Protein AF-A0A6S7K1F0-F1 (afdb_monomer)

Mean predicted aligned error: 9.66 Å

Organism: Paramuricea clavata (NCBI:txid317549)

pLDDT: mean 83.92, std 12.16, range [40.28, 97.31]

Nearest PDB structures (foldseek):
  2qqi-assembly1_A  TM=5.841E-01  e=3.883E-10  Homo sapiens
  2qqo-assembly3_A  TM=5.881E-01  e=4.340E-10  Homo sapiens
  2qqo-assembly3_B  TM=5.905E-01  e=1.950E-09  Homo sapiens
  7kwo-assembly1_A  TM=6.058E-01  e=1.158E-08  Homo sapiens
  6mf0-assembly2_A  TM=5.647E-01  e=2.258E-08  Sus scrofa

Secondary structure (DSSP, 8-state):
----B-S-BTT-TTPPPGGGEEES-----TTS-GGG-BBT-TT--B--S-SSS--EEEEEEEEEEEEEEEEEEEEESSS-----EEEEEEEESSSSS-EES-TT--EEE-SS-EEEEEEEEEEEEEEEEE-----SS-EEEEEEEEEEE-TTTTTT-SS----S-BTT-TTPPPGGGEEES--SS-GGGGSBT-SS-----TT-SS--EEE----

InterPro domains:
  IPR000421 Coagulation factor 5/8, C-terminal domain [PF00754] (22-137)
  IPR000421 Coagulation factor 5/8, C-terminal domain [PS50022] (1-148)
  IPR000421 Coagulation factor 5/8, C-terminal domain [PS50022] (157-215)
  IPR008979 Galactose-binding-like domain superfamily [SSF49785] (15-147)
  IPR008979 Galactose-binding-like domain superfamily [SSF49785] (162-214)

Radius of gyration: 18.22 Å; Cα contacts (8 Å, |Δi|>4): 461; chains: 1; bounding box: 48×42×43 Å

Structure (mmCIF, N/CA/C/O backbone):
data_AF-A0A6S7K1F0-F1
#
_entry.id   AF-A0A6S7K1F0-F1
#
loop_
_atom_site.group_PDB
_atom_site.id
_atom_site.type_symbol
_atom_site.label_atom_id
_atom_site.label_alt_id
_atom_site.label_comp_id
_atom_site.label_asym_id
_atom_site.label_entity_id
_atom_site.label_seq_id
_atom_site.pdbx_PDB_ins_code
_atom_site.Cartn_x
_atom_site.Cartn_y
_atom_site.Cartn_z
_atom_site.occupancy
_atom_site.B_iso_or_equiv
_atom_site.auth_seq_id
_atom_site.auth_comp_id
_atom_site.auth_asym_id
_atom_site.auth_atom_id
_atom_site.pdbx_PDB_model_num
ATOM 1 N N . LEU A 1 1 ? 11.725 12.351 17.199 1.00 40.28 1 LEU A N 1
ATOM 2 C CA . LEU A 1 1 ? 10.566 11.732 16.518 1.00 40.28 1 LEU A CA 1
ATOM 3 C C . LEU A 1 1 ? 10.656 10.240 16.769 1.00 40.28 1 LEU A C 1
ATOM 5 O O . LEU A 1 1 ? 11.624 9.635 16.327 1.00 40.28 1 LEU A O 1
ATOM 9 N N . VAL A 1 2 ? 9.743 9.687 17.568 1.00 43.91 2 VAL A N 1
ATOM 10 C CA . VAL A 1 2 ? 9.667 8.238 17.793 1.00 43.91 2 VAL A CA 1
ATOM 11 C C . VAL A 1 2 ? 9.429 7.582 16.431 1.00 43.91 2 VAL A C 1
ATOM 13 O O . VAL A 1 2 ? 8.613 8.064 15.645 1.00 43.91 2 VAL A O 1
ATOM 16 N N . ASN A 1 3 ? 10.223 6.567 16.095 1.00 53.69 3 ASN A N 1
ATOM 17 C CA . ASN A 1 3 ? 10.074 5.831 14.845 1.00 53.69 3 ASN A CA 1
ATOM 18 C C . ASN A 1 3 ? 8.884 4.879 15.021 1.00 53.69 3 ASN A C 1
ATOM 20 O O . ASN A 1 3 ? 9.043 3.771 15.527 1.00 53.69 3 ASN A O 1
ATOM 24 N N . GLU A 1 4 ? 7.682 5.356 14.704 1.00 82.31 4 GLU A N 1
ATOM 25 C CA . GLU A 1 4 ? 6.451 4.567 14.813 1.00 82.31 4 GLU A CA 1
ATOM 26 C C . GLU A 1 4 ? 6.188 3.807 13.519 1.00 82.31 4 GLU A C 1
ATOM 28 O O . GLU A 1 4 ? 5.243 4.079 12.781 1.00 82.31 4 GLU A O 1
ATOM 33 N N . ASP A 1 5 ? 7.105 2.888 13.233 1.00 89.00 5 ASP A N 1
ATOM 34 C CA . ASP A 1 5 ? 6.972 1.910 12.161 1.00 89.00 5 ASP A CA 1
ATOM 35 C C . ASP A 1 5 ? 5.718 1.053 12.434 1.00 89.00 5 ASP A C 1
ATOM 37 O O . ASP A 1 5 ? 5.587 0.442 13.498 1.00 89.00 5 ASP A O 1
ATOM 41 N N . ILE A 1 6 ? 4.781 1.018 11.484 1.00 87.88 6 ILE A N 1
ATOM 42 C CA . ILE A 1 6 ? 3.499 0.307 11.602 1.00 87.88 6 ILE A CA 1
ATOM 43 C C . ILE A 1 6 ? 3.671 -1.212 11.425 1.00 87.88 6 ILE A C 1
ATOM 45 O O . ILE A 1 6 ? 2.837 -1.983 11.903 1.00 87.88 6 ILE A O 1
ATOM 49 N N . GLY A 1 7 ? 4.751 -1.661 10.773 1.00 85.88 7 GLY A N 1
ATOM 50 C CA . GLY A 1 7 ? 5.097 -3.087 10.698 1.00 85.88 7 GLY A CA 1
ATOM 51 C C . GLY A 1 7 ? 5.163 -3.676 9.289 1.00 85.88 7 GLY A C 1
ATOM 52 O O . GLY A 1 7 ? 4.980 -4.883 9.117 1.00 85.88 7 GLY A O 1
ATOM 53 N N . PHE A 1 8 ? 5.441 -2.861 8.272 1.00 86.88 8 PHE A N 1
ATOM 54 C CA . PHE A 1 8 ? 5.796 -3.334 6.928 1.00 86.88 8 PHE A CA 1
ATOM 55 C C . PHE A 1 8 ? 7.315 -3.486 6.734 1.00 86.88 8 PHE A C 1
ATOM 57 O O . PHE A 1 8 ? 7.767 -3.825 5.643 1.00 86.88 8 PHE A O 1
ATOM 64 N N . GLN A 1 9 ? 8.115 -3.328 7.790 1.00 87.75 9 GLN A N 1
ATOM 65 C CA . GLN A 1 9 ? 9.537 -3.647 7.786 1.00 87.75 9 GLN A CA 1
ATOM 66 C C . GLN A 1 9 ? 9.758 -5.153 7.915 1.00 87.75 9 GLN A C 1
ATOM 68 O O . GLN A 1 9 ? 9.065 -5.853 8.650 1.00 87.75 9 GLN A O 1
ATOM 73 N N . TYR A 1 10 ? 10.776 -5.656 7.228 1.00 83.81 10 TYR A N 1
ATOM 74 C CA . TYR A 1 10 ? 11.255 -7.019 7.391 1.00 83.81 10 TYR A CA 1
ATOM 75 C C . TYR A 1 10 ? 12.144 -7.154 8.638 1.00 83.81 10 TYR A C 1
ATOM 77 O O . TYR A 1 10 ? 12.972 -6.288 8.917 1.00 83.81 10 TYR A O 1
ATOM 85 N N . GLY A 1 11 ? 12.015 -8.270 9.361 1.00 75.50 11 GLY A N 1
ATOM 86 C CA . GLY A 1 11 ? 12.908 -8.621 10.475 1.00 75.50 11 GLY A CA 1
ATOM 87 C C . GLY A 1 11 ? 12.618 -7.911 11.804 1.00 75.50 11 GLY A C 1
ATOM 88 O O . GLY A 1 11 ? 13.443 -7.974 12.714 1.00 75.50 11 GLY A O 1
ATOM 89 N N . LYS A 1 12 ? 11.465 -7.244 11.949 1.00 76.56 12 LYS A N 1
ATOM 90 C CA . LYS A 1 12 ? 11.022 -6.631 13.214 1.00 76.56 12 LYS A CA 1
ATOM 91 C C . LYS A 1 12 ? 10.062 -7.550 13.978 1.00 76.56 12 LYS A C 1
ATOM 93 O O . LYS A 1 12 ? 9.285 -8.294 13.390 1.00 76.56 12 LYS A O 1
ATOM 98 N N . SER A 1 13 ? 10.073 -7.455 15.309 1.00 58.91 13 SER A N 1
ATOM 99 C CA . SER A 1 13 ? 9.214 -8.266 16.196 1.00 58.91 13 SER A CA 1
ATOM 100 C C . SER A 1 13 ? 7.707 -7.971 16.038 1.00 58.91 13 SER A C 1
ATOM 102 O O . SER A 1 13 ? 6.867 -8.839 16.270 1.00 58.91 13 SER A O 1
ATOM 104 N N . ALA A 1 14 ? 7.350 -6.762 15.592 1.00 67.31 14 ALA A N 1
ATOM 105 C CA . ALA A 1 14 ? 5.975 -6.337 15.318 1.00 67.31 14 ALA A CA 1
ATOM 106 C C . ALA A 1 14 ? 5.741 -6.170 13.805 1.00 67.31 14 ALA A C 1
ATOM 108 O O . ALA A 1 14 ? 5.504 -5.070 13.320 1.00 67.31 14 ALA A O 1
ATOM 109 N N . THR A 1 15 ? 5.869 -7.265 13.051 1.00 78.94 15 THR A N 1
ATOM 110 C CA . THR A 1 15 ? 5.618 -7.278 11.601 1.00 78.94 15 THR A CA 1
ATOM 111 C C . THR A 1 15 ? 4.157 -7.647 11.337 1.00 78.94 15 THR A C 1
ATOM 113 O O . THR A 1 15 ? 3.662 -8.635 11.881 1.00 78.94 15 THR A O 1
ATOM 116 N N . LEU A 1 16 ? 3.459 -6.867 10.510 1.00 82.50 16 LEU A N 1
ATOM 117 C CA . LEU A 1 16 ? 2.123 -7.222 10.023 1.00 82.50 16 LEU A CA 1
ATOM 118 C C . LEU A 1 16 ? 2.193 -8.481 9.143 1.00 82.50 16 LEU A C 1
ATOM 120 O O . LEU A 1 16 ? 3.199 -8.656 8.456 1.00 82.50 16 LEU A O 1
ATOM 124 N N . PRO A 1 17 ? 1.159 -9.340 9.119 1.00 82.75 17 PRO A N 1
ATOM 125 C CA . PRO A 1 17 ? 1.167 -10.586 8.343 1.00 82.75 17 PRO A CA 1
ATOM 126 C C . PRO A 1 17 ? 1.314 -10.328 6.835 1.00 82.75 17 PRO A C 1
ATOM 128 O O . PRO A 1 17 ? 1.062 -9.224 6.372 1.00 82.75 17 PRO A O 1
ATOM 131 N N . ASP A 1 18 ? 1.744 -11.307 6.039 1.00 82.75 18 ASP A N 1
ATOM 132 C CA . ASP A 1 18 ? 1.933 -11.116 4.585 1.00 82.75 18 ASP A CA 1
ATOM 133 C C . ASP A 1 18 ? 0.633 -10.783 3.849 1.00 82.75 18 ASP A C 1
ATOM 135 O O . ASP A 1 18 ? 0.649 -10.084 2.840 1.00 82.75 18 ASP A O 1
ATOM 139 N N . GLU A 1 19 ? -0.493 -11.209 4.412 1.00 80.12 19 GLU A N 1
ATOM 140 C CA . GLU A 1 19 ? -1.848 -10.894 3.974 1.00 80.12 19 GLU A CA 1
ATOM 141 C C . GLU A 1 19 ? -2.194 -9.402 4.116 1.00 80.12 19 GLU A C 1
ATOM 143 O O . GLU A 1 19 ? -3.184 -8.952 3.544 1.00 80.12 19 GLU A O 1
ATOM 148 N N . SER A 1 20 ? -1.387 -8.618 4.845 1.00 85.88 20 SER A N 1
ATOM 149 C CA . SER A 1 20 ? -1.536 -7.162 4.917 1.00 85.88 20 SER A CA 1
ATOM 150 C C . SER A 1 20 ? -1.014 -6.437 3.672 1.00 85.88 20 SER A C 1
ATOM 152 O O . SER A 1 20 ? -1.110 -5.214 3.604 1.00 85.88 20 SER A O 1
ATOM 154 N N . LEU A 1 21 ? -0.450 -7.158 2.698 1.00 85.94 21 LEU A N 1
ATOM 155 C CA . LEU A 1 21 ? 0.065 -6.609 1.448 1.00 85.94 21 LEU A CA 1
ATOM 156 C C . LEU A 1 21 ? -0.628 -7.277 0.257 1.00 85.94 21 LEU A C 1
ATOM 158 O O . LEU A 1 21 ? -0.525 -8.488 0.057 1.00 85.94 21 LEU A O 1
ATOM 162 N N . THR A 1 22 ? -1.295 -6.477 -0.571 1.00 85.00 22 THR A N 1
ATOM 163 C CA . THR A 1 22 ? -1.934 -6.910 -1.825 1.00 85.00 22 THR A CA 1
ATOM 164 C C . THR A 1 22 ? -1.531 -5.961 -2.957 1.00 85.00 22 THR A C 1
ATOM 166 O O . THR A 1 22 ? -0.787 -5.004 -2.747 1.00 85.00 22 THR A O 1
ATOM 169 N N . THR A 1 23 ? -1.951 -6.220 -4.191 1.00 84.69 23 THR A N 1
ATOM 170 C CA . THR A 1 23 ? -1.602 -5.362 -5.329 1.00 84.69 23 THR A CA 1
ATOM 171 C C . THR A 1 23 ? -2.697 -5.376 -6.386 1.00 84.69 23 THR A C 1
ATOM 173 O O . THR A 1 23 ? -3.557 -6.251 -6.389 1.00 84.69 23 THR A O 1
ATOM 176 N N . SER A 1 24 ? -2.646 -4.403 -7.292 1.00 77.31 24 SER A N 1
ATOM 177 C CA . SER A 1 24 ? -3.525 -4.288 -8.455 1.00 77.31 24 SER A CA 1
ATOM 178 C C . SER A 1 24 ? -3.281 -5.314 -9.559 1.00 77.31 24 SER A C 1
ATOM 180 O O . SER A 1 24 ? -4.082 -5.374 -10.483 1.00 77.31 24 SER A O 1
ATOM 182 N N . SER A 1 25 ? -2.165 -6.044 -9.511 1.00 67.25 25 SER A N 1
ATOM 183 C CA . SER A 1 25 ? -1.727 -6.949 -10.579 1.00 67.25 25 SER A CA 1
ATOM 184 C C . SER A 1 25 ? -1.891 -8.424 -10.196 1.00 67.25 25 SER A C 1
ATOM 186 O O . SER A 1 25 ? -1.800 -8.796 -9.027 1.00 67.25 25 SER A O 1
ATOM 188 N N . ASP A 1 26 ? -2.190 -9.253 -11.188 1.00 57.72 26 ASP A N 1
ATOM 189 C CA . ASP A 1 26 ? -2.740 -10.605 -11.058 1.00 57.72 26 ASP A CA 1
ATOM 190 C C . ASP A 1 26 ? -1.778 -11.722 -11.513 1.00 57.72 26 ASP A C 1
ATOM 192 O O . ASP A 1 26 ? -2.107 -12.903 -11.388 1.00 57.72 26 ASP A O 1
ATOM 196 N N . GLN A 1 27 ? -0.571 -11.382 -11.986 1.00 52.62 27 GLN A N 1
ATOM 197 C CA . GLN A 1 27 ? 0.403 -12.327 -12.555 1.00 52.62 27 GLN A CA 1
ATOM 198 C C . GLN A 1 27 ? 1.813 -12.099 -11.975 1.00 52.62 27 GLN A C 1
ATOM 200 O O . GLN A 1 27 ? 2.506 -11.161 -12.353 1.00 52.62 27 GLN A O 1
ATOM 205 N N . PHE A 1 28 ? 2.275 -12.942 -11.050 1.00 56.88 28 PHE A N 1
ATOM 206 C CA . PHE A 1 28 ? 3.601 -12.775 -10.436 1.00 56.88 28 PHE A CA 1
ATOM 207 C C . PHE A 1 28 ? 4.630 -13.747 -11.008 1.00 56.88 28 PHE A C 1
ATOM 209 O O . PHE A 1 28 ? 4.506 -14.961 -10.843 1.00 56.88 28 PHE A O 1
ATOM 216 N N . ASP A 1 29 ? 5.753 -13.230 -11.486 1.00 51.91 29 ASP A N 1
ATOM 217 C CA . ASP A 1 29 ? 7.048 -13.864 -11.279 1.00 51.91 29 ASP A CA 1
ATOM 218 C C . ASP A 1 29 ? 7.240 -13.980 -9.758 1.00 51.91 29 ASP A C 1
ATOM 220 O O . ASP A 1 29 ? 7.002 -13.011 -9.030 1.00 51.91 29 ASP A O 1
ATOM 224 N N . GLN A 1 30 ? 7.714 -15.114 -9.226 1.00 55.00 30 GLN A N 1
ATOM 225 C CA . GLN A 1 30 ? 7.860 -15.293 -7.766 1.00 55.00 30 GLN A CA 1
ATOM 226 C C . GLN A 1 30 ? 8.695 -14.192 -7.064 1.00 55.00 30 GLN A C 1
ATOM 228 O O . GLN A 1 30 ? 8.679 -14.060 -5.836 1.00 55.00 30 GLN A O 1
ATOM 233 N N . ALA A 1 31 ? 9.459 -13.406 -7.825 1.00 59.59 31 ALA A N 1
ATOM 234 C CA . ALA A 1 31 ? 10.221 -12.268 -7.338 1.00 59.59 31 ALA A CA 1
ATOM 235 C C . ALA A 1 31 ? 9.356 -11.055 -6.943 1.00 59.59 31 ALA A C 1
ATOM 237 O O . ALA A 1 31 ? 9.746 -10.365 -6.004 1.00 59.59 31 ALA A O 1
ATOM 238 N N . GLY A 1 32 ? 8.195 -10.834 -7.570 1.00 71.44 32 GLY A N 1
ATOM 239 C CA . GLY A 1 32 ? 7.412 -9.594 -7.467 1.00 71.44 32 GLY A CA 1
ATOM 240 C C . GLY A 1 32 ? 6.265 -9.589 -6.452 1.00 71.44 32 GLY A C 1
ATOM 241 O O . GLY A 1 32 ? 5.519 -8.621 -6.406 1.00 71.44 32 GLY A O 1
ATOM 242 N N . TYR A 1 33 ? 6.085 -10.633 -5.633 1.00 85.06 33 TYR A N 1
ATOM 243 C CA . TYR A 1 33 ? 4.936 -10.715 -4.716 1.00 85.06 33 TYR A CA 1
ATOM 244 C C . TYR A 1 33 ? 4.797 -9.505 -3.762 1.00 85.06 33 TYR A C 1
ATOM 246 O O . TYR A 1 33 ? 5.809 -8.987 -3.289 1.00 85.06 33 TYR A O 1
ATOM 254 N N . PRO A 1 34 ? 3.572 -9.112 -3.352 1.00 88.44 34 PRO A N 1
ATOM 255 C CA . PRO A 1 34 ? 3.339 -7.949 -2.480 1.00 88.44 34 PRO A CA 1
ATOM 256 C C . PRO A 1 34 ? 4.150 -7.955 -1.182 1.00 88.44 34 PRO A C 1
ATOM 258 O O . PRO A 1 34 ? 4.764 -6.956 -0.817 1.00 88.44 34 PRO A O 1
ATOM 261 N N . HIS A 1 35 ? 4.259 -9.111 -0.524 1.00 87.19 35 HIS A N 1
ATOM 262 C CA . HIS A 1 35 ? 5.039 -9.283 0.705 1.00 87.19 35 HIS A CA 1
ATOM 263 C C . HIS A 1 35 ? 6.566 -9.156 0.514 1.00 87.19 35 HIS A C 1
ATOM 265 O O . HIS A 1 35 ? 7.329 -9.147 1.488 1.00 87.19 35 HIS A O 1
ATOM 271 N N . ASN A 1 36 ? 7.053 -9.064 -0.728 1.00 90.69 36 ASN A N 1
ATOM 272 C CA . ASN A 1 36 ? 8.431 -8.682 -1.027 1.00 90.69 36 ASN A CA 1
ATOM 273 C C . ASN A 1 36 ? 8.651 -7.165 -0.974 1.00 90.69 36 ASN A C 1
ATOM 275 O O . ASN A 1 36 ? 9.795 -6.736 -0.847 1.00 90.69 36 ASN A O 1
ATOM 279 N N . GLY A 1 37 ? 7.580 -6.369 -0.976 1.00 92.31 37 GLY A N 1
ATOM 280 C CA . GLY A 1 37 ? 7.605 -4.913 -0.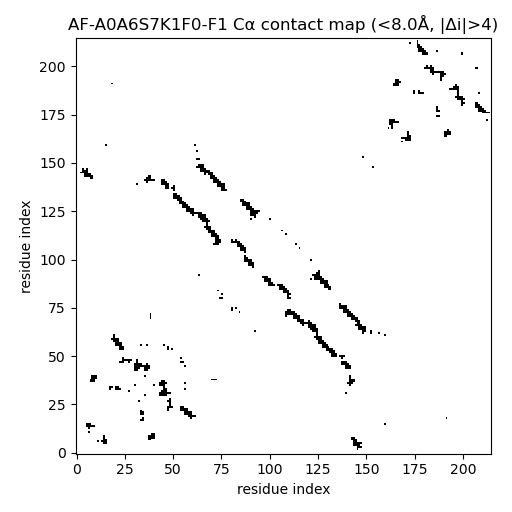845 1.00 92.31 37 GLY A CA 1
ATOM 281 C C . GLY A 1 37 ? 7.849 -4.398 0.573 1.00 92.31 37 GLY A C 1
ATOM 282 O O . GLY A 1 37 ? 7.667 -3.214 0.830 1.00 92.31 37 GLY A O 1
ATOM 283 N N . ARG A 1 38 ? 8.269 -5.253 1.507 1.00 93.88 38 ARG A N 1
ATOM 284 C CA . ARG A 1 38 ? 8.622 -4.848 2.872 1.00 93.88 38 ARG A CA 1
ATOM 285 C C . ARG A 1 38 ? 9.961 -4.117 2.905 1.00 93.88 38 ARG A C 1
ATOM 287 O O . ARG A 1 38 ? 10.953 -4.611 2.353 1.00 93.88 38 ARG A O 1
ATOM 294 N N . LEU A 1 39 ? 10.030 -2.973 3.586 1.00 92.94 39 LEU A N 1
ATOM 295 C CA . LEU A 1 39 ? 11.298 -2.260 3.767 1.00 92.94 39 LEU A CA 1
ATOM 296 C C . LEU A 1 39 ? 12.335 -3.157 4.461 1.00 92.94 39 LEU A C 1
ATOM 298 O O . LEU A 1 39 ? 11.996 -3.988 5.298 1.00 92.94 39 LEU A O 1
ATOM 302 N N . TYR A 1 40 ? 13.604 -3.024 4.071 1.00 91.56 40 TYR A N 1
ATOM 303 C CA . TYR A 1 40 ? 14.735 -3.849 4.529 1.00 91.56 40 TYR A CA 1
ATOM 304 C C . TYR A 1 40 ? 14.712 -5.339 4.158 1.00 91.56 40 TYR A C 1
ATOM 306 O O . TYR A 1 40 ? 15.658 -6.045 4.503 1.00 91.56 40 TYR A O 1
ATOM 314 N N . LYS A 1 41 ? 13.722 -5.840 3.403 1.00 89.88 41 LYS A N 1
ATOM 315 C CA . LYS A 1 41 ? 13.752 -7.238 2.948 1.00 89.88 41 LYS A CA 1
ATOM 316 C C . LYS A 1 41 ? 14.971 -7.487 2.039 1.00 89.88 41 LYS A C 1
ATOM 318 O O . LYS A 1 41 ? 15.097 -6.805 1.016 1.00 89.88 41 LYS A O 1
ATOM 323 N N . PRO A 1 42 ? 15.885 -8.419 2.359 1.00 87.75 42 PRO A N 1
ATOM 324 C CA . PRO A 1 42 ? 17.077 -8.640 1.543 1.00 87.75 42 PRO A CA 1
ATOM 325 C C . PRO A 1 42 ? 16.719 -9.175 0.155 1.00 87.75 42 PRO A C 1
ATOM 327 O O . PRO A 1 42 ? 15.913 -10.095 0.039 1.00 87.75 42 PRO A O 1
ATOM 330 N N . TRP A 1 43 ? 17.325 -8.609 -0.894 1.00 84.31 43 TRP A N 1
ATOM 331 C CA . TRP A 1 43 ? 17.305 -9.128 -2.278 1.00 84.31 43 TRP A CA 1
ATOM 332 C C . TRP A 1 43 ? 15.936 -9.274 -2.968 1.00 84.31 43 TRP A C 1
ATOM 334 O O . TRP A 1 43 ? 15.871 -9.701 -4.117 1.00 84.31 43 TRP A O 1
ATOM 344 N N . LYS A 1 44 ? 14.843 -8.913 -2.299 1.00 89.69 44 LYS A N 1
ATOM 345 C CA . LYS A 1 44 ? 13.463 -9.043 -2.780 1.00 89.69 44 LYS A CA 1
ATOM 346 C C . LYS A 1 44 ? 12.782 -7.686 -2.754 1.00 89.69 44 LYS A C 1
ATOM 348 O O . LYS A 1 44 ? 13.044 -6.925 -1.836 1.00 89.69 44 LYS A O 1
ATOM 353 N N . PHE A 1 45 ? 11.940 -7.401 -3.736 1.00 91.12 45 PHE A N 1
ATOM 354 C CA . PHE A 1 45 ? 11.126 -6.189 -3.845 1.00 91.12 45 PHE A CA 1
ATOM 355 C C . PHE A 1 45 ? 9.759 -6.598 -4.394 1.00 91.12 45 PHE A C 1
ATOM 357 O O . PHE A 1 45 ? 9.662 -7.636 -5.043 1.00 91.12 45 PHE A O 1
ATOM 364 N N . TRP A 1 46 ? 8.714 -5.815 -4.148 1.00 92.00 46 TRP A N 1
ATOM 365 C CA . TRP A 1 46 ? 7.491 -5.973 -4.934 1.00 92.00 46 TRP A CA 1
ATOM 366 C C . TRP A 1 46 ? 7.677 -5.280 -6.285 1.00 92.00 46 TRP A C 1
ATOM 368 O O . TRP A 1 46 ? 8.340 -4.245 -6.351 1.00 92.00 46 TRP A O 1
ATOM 378 N N . SER A 1 47 ? 7.085 -5.835 -7.334 1.00 89.12 47 SER A N 1
ATOM 379 C CA . SER A 1 47 ? 6.968 -5.211 -8.651 1.00 89.12 47 SER A CA 1
ATOM 380 C C . SER A 1 47 ? 5.592 -5.530 -9.227 1.00 89.12 47 SER A C 1
ATOM 382 O O . SER A 1 47 ? 5.043 -6.595 -8.923 1.00 89.12 47 SER A O 1
ATOM 384 N N . PRO A 1 48 ? 5.014 -4.639 -10.043 1.00 84.31 48 PRO A N 1
ATOM 385 C CA . PRO A 1 48 ? 3.814 -4.976 -10.789 1.00 84.31 48 PRO A CA 1
ATOM 386 C C . PRO A 1 48 ? 4.139 -5.993 -11.894 1.00 84.31 48 PRO A C 1
ATOM 388 O O . PRO A 1 48 ? 5.295 -6.166 -12.277 1.00 84.31 48 PRO A O 1
ATOM 391 N N . SER A 1 49 ? 3.110 -6.645 -12.428 1.00 77.38 49 SER A N 1
ATOM 392 C CA . SER A 1 49 ? 3.233 -7.513 -13.612 1.00 77.38 49 SER A CA 1
ATOM 393 C C . SER A 1 49 ? 3.488 -6.728 -14.902 1.00 77.38 49 SER A C 1
ATOM 395 O O . SER A 1 49 ? 4.160 -7.214 -15.807 1.00 77.38 49 SER A O 1
ATOM 397 N N . TYR A 1 50 ? 2.949 -5.510 -14.972 1.00 76.19 50 TYR A N 1
ATOM 398 C CA . TYR A 1 50 ? 3.022 -4.605 -16.116 1.00 76.19 50 TYR A CA 1
ATOM 399 C C . TYR A 1 50 ? 3.362 -3.199 -15.619 1.00 76.19 50 TYR A C 1
ATOM 401 O O . TYR A 1 50 ? 2.994 -2.830 -14.502 1.00 76.19 50 TYR A O 1
ATOM 409 N N . TYR A 1 51 ? 4.095 -2.427 -16.418 1.00 74.25 51 TYR A N 1
ATOM 410 C CA . TYR A 1 51 ? 4.635 -1.123 -16.014 1.00 74.25 51 TYR A CA 1
ATOM 411 C C . TYR A 1 51 ? 4.161 0.045 -16.890 1.00 74.25 51 TYR A C 1
ATOM 413 O O . TYR A 1 51 ? 4.563 1.184 -16.658 1.00 74.25 51 TYR A O 1
ATOM 421 N N . ASP A 1 52 ? 3.303 -0.232 -17.867 1.00 72.12 52 ASP A N 1
ATOM 422 C CA . ASP A 1 52 ? 2.661 0.694 -18.802 1.00 72.12 52 ASP A CA 1
ATOM 423 C C . ASP A 1 52 ? 1.391 1.343 -18.222 1.00 72.12 52 ASP A C 1
ATOM 425 O O . ASP A 1 52 ? 1.127 2.517 -18.475 1.00 72.12 52 ASP A O 1
ATOM 429 N N . GLU A 1 53 ? 0.652 0.642 -17.364 1.00 76.69 53 GLU A N 1
ATOM 430 C CA . GLU A 1 53 ? -0.533 1.183 -16.683 1.00 76.69 53 GLU A CA 1
ATOM 431 C C . GLU A 1 53 ? -0.266 1.622 -15.228 1.00 76.69 53 GLU A C 1
ATOM 433 O O . GLU A 1 53 ? 0.719 1.210 -14.614 1.00 76.69 53 GLU A O 1
ATOM 438 N N . PRO A 1 54 ? -1.135 2.449 -14.613 1.00 83.38 54 PRO A N 1
ATOM 439 C CA . PRO A 1 54 ? -1.036 2.762 -13.192 1.00 83.38 54 PRO A CA 1
ATOM 440 C C . PRO A 1 54 ? -1.260 1.528 -12.310 1.00 83.38 54 PRO A C 1
ATOM 442 O O . PRO A 1 54 ? -2.349 0.957 -12.268 1.00 83.38 54 PRO A O 1
ATOM 445 N N . PHE A 1 55 ? -0.260 1.173 -11.511 1.00 88.75 55 PHE A N 1
ATOM 446 C CA . PHE A 1 55 ? -0.316 0.046 -10.579 1.00 88.75 55 PHE A CA 1
ATOM 447 C C . PHE A 1 55 ? -0.164 0.507 -9.127 1.00 88.75 55 PHE A C 1
ATOM 449 O O . PHE A 1 55 ? 0.292 1.618 -8.835 1.00 88.75 55 PHE A O 1
ATOM 456 N N . TYR A 1 56 ? -0.565 -0.345 -8.182 1.00 92.25 56 TYR A N 1
ATOM 457 C CA . TYR A 1 56 ? -0.405 -0.056 -6.762 1.00 92.25 56 TYR A CA 1
ATOM 458 C C . TYR A 1 56 ? -0.001 -1.260 -5.923 1.00 92.25 56 TYR A C 1
ATOM 460 O O . TYR A 1 56 ? -0.423 -2.393 -6.166 1.00 92.25 56 TYR A O 1
ATOM 468 N N . LEU A 1 57 ? 0.768 -0.964 -4.877 1.00 93.25 57 LEU A N 1
ATOM 469 C CA . LEU A 1 57 ? 0.916 -1.820 -3.708 1.00 93.25 57 LEU A CA 1
ATOM 470 C C . LEU A 1 57 ? -0.080 -1.337 -2.654 1.00 93.25 57 LEU A C 1
ATOM 472 O O . LEU A 1 57 ? -0.081 -0.160 -2.280 1.00 93.25 57 LEU A O 1
ATOM 476 N N . GLU A 1 58 ? -0.954 -2.228 -2.213 1.00 93.88 58 GLU A N 1
ATOM 477 C CA . GLU A 1 58 ? -1.975 -1.958 -1.210 1.00 93.88 58 GLU A CA 1
ATOM 478 C C . GLU A 1 58 ? -1.542 -2.532 0.138 1.00 93.88 58 GLU A C 1
ATOM 480 O O . GLU A 1 58 ? -1.149 -3.690 0.256 1.00 93.88 58 GLU A O 1
ATOM 485 N N . LEU A 1 59 ? -1.601 -1.679 1.152 1.00 93.56 59 LEU A N 1
ATOM 486 C CA . LEU A 1 59 ? -1.233 -1.942 2.528 1.00 93.56 59 LEU A CA 1
ATOM 487 C C . LEU A 1 59 ? -2.509 -1.935 3.363 1.00 93.56 59 LEU A C 1
ATOM 489 O O . LEU A 1 59 ? -3.136 -0.889 3.557 1.00 93.56 59 LEU A O 1
ATOM 493 N N . ILE A 1 60 ? -2.897 -3.114 3.833 1.00 90.62 60 ILE A N 1
ATOM 494 C CA . ILE A 1 60 ? -4.089 -3.348 4.639 1.00 90.62 60 ILE A CA 1
ATOM 495 C C . ILE A 1 60 ? -3.688 -3.301 6.104 1.00 90.62 60 ILE A C 1
ATOM 497 O O . ILE A 1 60 ? -3.097 -4.229 6.652 1.00 90.62 60 ILE A O 1
ATOM 501 N N . LEU A 1 61 ? -4.026 -2.198 6.749 1.00 86.94 61 LEU A N 1
ATOM 502 C CA . LEU A 1 61 ? -3.889 -2.044 8.181 1.00 86.94 61 LEU A CA 1
ATOM 503 C C . LEU A 1 61 ? -5.045 -2.734 8.877 1.00 86.94 61 LEU A C 1
ATOM 505 O O . LEU A 1 61 ? -6.135 -2.983 8.351 1.00 86.94 61 LEU A O 1
ATOM 509 N N . VAL A 1 62 ? -4.788 -3.040 10.126 1.00 79.06 62 VAL A N 1
ATOM 510 C CA . VAL A 1 62 ? -5.670 -3.917 10.879 1.00 79.06 62 VAL A CA 1
ATOM 511 C C . VAL A 1 62 ? -6.707 -3.172 11.692 1.00 79.06 62 VAL A C 1
ATOM 513 O O . VAL A 1 62 ? -7.742 -3.718 12.056 1.00 79.06 62 VAL A O 1
ATOM 516 N N . GLN A 1 63 ? -6.444 -1.889 11.872 1.00 82.19 63 GLN A N 1
ATOM 517 C CA . GLN A 1 63 ? -7.308 -0.876 12.432 1.00 82.19 63 GLN A CA 1
ATOM 518 C C . GLN A 1 63 ? -6.967 0.452 11.757 1.00 82.19 63 GLN A C 1
ATOM 520 O O . GLN A 1 63 ? -6.085 0.507 10.895 1.00 82.19 63 GLN A O 1
ATOM 525 N N . A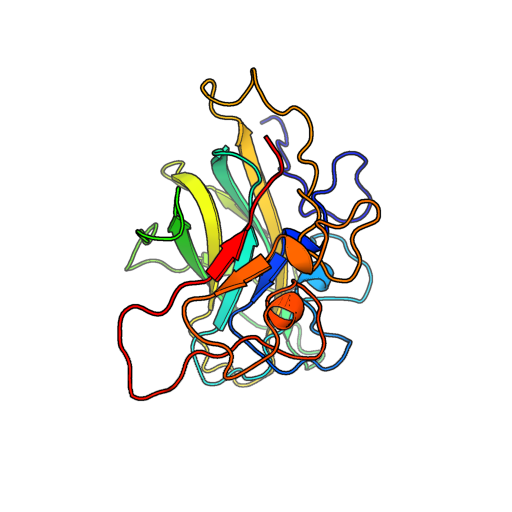SN A 1 64 ? -7.660 1.516 12.145 1.00 87.81 64 ASN A N 1
ATOM 526 C CA . ASN A 1 64 ? -7.316 2.849 11.677 1.00 87.81 64 ASN A CA 1
ATOM 527 C C . ASN A 1 64 ? -6.016 3.319 12.338 1.00 87.81 64 ASN A C 1
ATOM 529 O O . ASN A 1 64 ? -5.853 3.232 13.557 1.00 87.81 64 ASN A O 1
ATOM 533 N N . TYR A 1 65 ? -5.125 3.869 11.522 1.00 89.69 65 TYR A N 1
ATOM 534 C CA . TYR A 1 65 ? -3.932 4.581 11.963 1.00 89.69 65 TYR A CA 1
ATOM 535 C C . TYR A 1 65 ? -4.011 6.039 11.525 1.00 89.69 65 TYR A C 1
ATOM 537 O O . TYR A 1 65 ? -4.522 6.332 10.442 1.00 89.69 65 TYR A O 1
ATOM 545 N N . TYR A 1 66 ? -3.435 6.935 12.327 1.00 91.56 66 TYR A N 1
ATOM 546 C CA . TYR A 1 66 ? -2.967 8.223 11.829 1.00 91.56 66 TYR A CA 1
ATOM 547 C C . TYR A 1 66 ? -1.579 8.037 11.234 1.00 91.56 66 TYR A C 1
ATOM 549 O O . TYR A 1 66 ? -0.593 7.865 11.948 1.00 91.56 66 TYR A O 1
ATOM 557 N N . ILE A 1 67 ? -1.514 8.080 9.912 1.00 94.44 67 ILE A N 1
ATOM 558 C CA . ILE A 1 67 ? -0.289 7.890 9.143 1.00 94.44 67 ILE A CA 1
ATOM 559 C C . ILE A 1 67 ? 0.279 9.263 8.834 1.00 94.44 67 ILE A C 1
ATOM 561 O O . ILE A 1 67 ? -0.426 10.12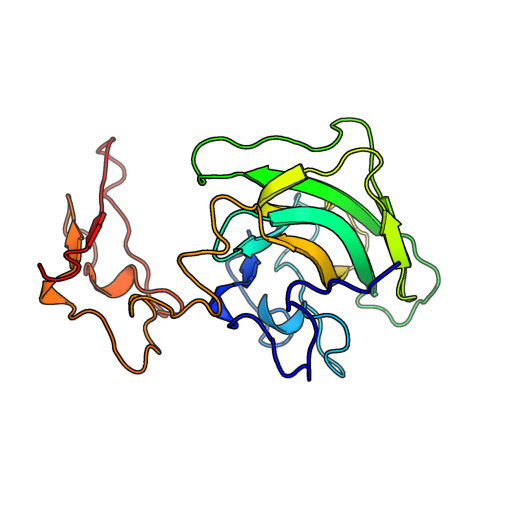6 8.309 1.00 94.44 67 ILE A O 1
ATOM 565 N N . PHE A 1 68 ? 1.550 9.471 9.158 1.00 94.88 68 PHE A N 1
ATOM 566 C CA . PHE A 1 68 ? 2.221 10.761 8.998 1.00 94.88 68 PHE A CA 1
ATOM 567 C C . PHE A 1 68 ? 3.473 10.689 8.125 1.00 94.88 68 PHE A C 1
ATOM 569 O O . PHE A 1 68 ? 4.001 11.735 7.756 1.00 94.88 68 PHE A O 1
ATOM 576 N N . ALA A 1 69 ? 3.964 9.500 7.767 1.00 94.94 69 ALA A N 1
ATOM 577 C CA . ALA A 1 69 ? 5.045 9.369 6.793 1.00 94.94 69 ALA A CA 1
ATOM 578 C C . ALA A 1 69 ? 5.045 8.006 6.089 1.00 94.94 69 ALA A C 1
ATOM 580 O O . ALA A 1 69 ? 4.465 7.034 6.571 1.00 94.94 69 ALA A O 1
ATOM 581 N N . ALA A 1 70 ? 5.755 7.940 4.966 1.00 96.19 70 ALA A N 1
ATOM 582 C CA . ALA A 1 70 ? 6.106 6.704 4.282 1.00 96.19 70 ALA A CA 1
ATOM 583 C C . ALA A 1 70 ? 7.611 6.699 3.991 1.00 96.19 70 ALA A C 1
ATOM 585 O O . ALA A 1 70 ? 8.142 7.672 3.456 1.00 96.19 70 ALA A O 1
ATOM 586 N N . SER A 1 71 ? 8.296 5.614 4.344 1.00 96.50 71 SER A N 1
ATOM 587 C CA . SER A 1 71 ? 9.651 5.341 3.874 1.00 96.50 71 SER A CA 1
ATOM 588 C C . SER A 1 71 ? 9.593 4.416 2.676 1.00 96.50 71 SER A C 1
ATOM 590 O O . SER A 1 71 ? 8.930 3.386 2.739 1.00 96.50 71 SER A O 1
ATOM 592 N N . VAL A 1 72 ? 10.289 4.762 1.603 1.00 95.94 72 VAL A N 1
ATOM 593 C CA . VAL A 1 72 ? 10.280 4.014 0.346 1.00 95.94 72 VAL A CA 1
ATOM 594 C C . VAL A 1 72 ? 11.697 3.737 -0.129 1.00 95.94 72 VAL A C 1
ATOM 596 O O . VAL A 1 72 ? 12.629 4.467 0.194 1.00 95.94 72 VAL A O 1
ATOM 599 N N . HIS A 1 73 ? 11.858 2.658 -0.884 1.00 94.56 73 HIS A N 1
ATOM 600 C CA . HIS A 1 73 ? 13.106 2.306 -1.549 1.00 94.56 73 HIS A CA 1
ATOM 601 C C . HIS A 1 73 ? 12.770 1.664 -2.888 1.00 94.56 73 HIS A C 1
ATOM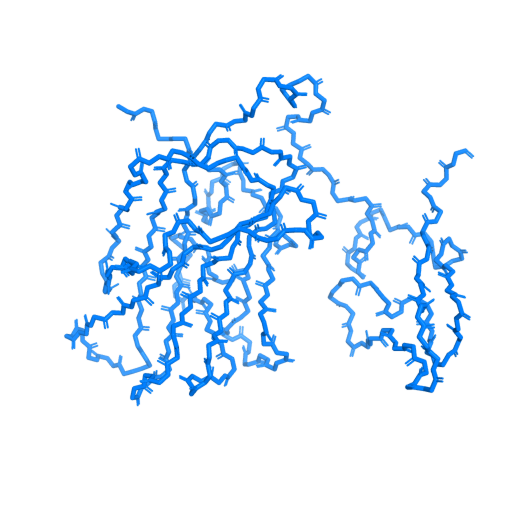 603 O O . HIS A 1 73 ? 12.060 0.656 -2.940 1.00 94.56 73 HIS A O 1
ATOM 609 N N . GLY A 1 74 ? 13.250 2.284 -3.959 1.00 92.38 74 GLY A N 1
ATOM 610 C CA . GLY A 1 74 ? 13.012 1.874 -5.331 1.00 92.38 74 GLY A CA 1
ATOM 611 C C . GLY A 1 74 ? 14.158 1.077 -5.927 1.00 92.38 74 GLY A C 1
ATOM 612 O O . GLY A 1 74 ? 15.274 1.046 -5.414 1.00 92.38 74 GLY A O 1
ATOM 613 N N . ARG A 1 75 ? 13.876 0.440 -7.052 1.00 90.44 75 ARG A N 1
ATOM 614 C CA . ARG A 1 75 ? 14.861 -0.155 -7.951 1.00 90.44 75 ARG A CA 1
ATOM 615 C C . ARG A 1 75 ? 14.225 -0.265 -9.337 1.00 90.44 75 ARG A C 1
ATOM 617 O O . ARG A 1 75 ? 13.028 -0.507 -9.428 1.00 90.44 75 ARG A O 1
ATOM 624 N N . LEU A 1 76 ? 15.014 -0.132 -10.396 1.00 87.88 76 LEU A N 1
ATOM 625 C CA . LEU A 1 76 ? 14.601 -0.536 -11.741 1.00 87.88 76 LEU A CA 1
ATOM 626 C C . LEU A 1 76 ? 15.192 -1.909 -12.091 1.00 87.88 76 LEU A C 1
ATOM 628 O O . LEU A 1 76 ? 16.110 -2.397 -11.420 1.00 87.88 76 LEU A O 1
ATOM 632 N N . SER A 1 77 ? 14.637 -2.578 -13.103 1.00 85.06 77 SER A N 1
ATOM 633 C CA . SER A 1 77 ? 15.147 -3.877 -13.558 1.00 85.06 77 SER A CA 1
ATOM 634 C C . SER A 1 77 ? 16.611 -3.823 -13.980 1.00 85.06 77 SER A C 1
ATOM 636 O O . SER A 1 77 ? 17.343 -4.781 -13.714 1.00 85.06 77 SER A O 1
ATOM 638 N N . THR A 1 78 ? 17.062 -2.730 -14.601 1.00 80.25 78 THR A N 1
ATOM 639 C CA . THR A 1 78 ? 18.480 -2.578 -14.925 1.00 80.25 78 THR A CA 1
ATOM 640 C C . THR A 1 78 ? 19.306 -2.253 -13.683 1.00 80.25 78 THR A C 1
ATOM 642 O O . THR A 1 78 ? 18.817 -1.820 -12.641 1.00 80.25 78 THR A O 1
ATOM 645 N N . SER A 1 79 ? 20.617 -2.462 -13.784 1.00 69.75 79 SER A N 1
ATOM 646 C CA . SER A 1 79 ? 21.575 -2.033 -12.764 1.00 69.75 79 SER A CA 1
ATOM 647 C C . SER A 1 79 ? 21.867 -0.527 -12.807 1.00 69.75 79 SER A C 1
ATOM 649 O O . SER A 1 79 ? 22.814 -0.082 -12.156 1.00 69.75 79 SER A O 1
ATOM 651 N N . ASN A 1 80 ? 21.116 0.262 -13.589 1.00 77.50 80 ASN A N 1
ATOM 652 C CA . ASN A 1 80 ? 21.285 1.705 -13.614 1.00 77.50 80 ASN A CA 1
ATOM 653 C C . ASN A 1 80 ? 20.742 2.305 -12.311 1.00 77.50 80 ASN A C 1
ATOM 655 O O . ASN A 1 80 ? 19.566 2.185 -11.983 1.00 77.50 80 ASN A O 1
ATOM 659 N N . ASN A 1 81 ? 21.622 2.964 -11.567 1.00 77.94 81 ASN A N 1
ATOM 660 C CA . ASN A 1 81 ? 21.283 3.613 -10.305 1.00 77.94 81 ASN A CA 1
ATOM 661 C C . ASN A 1 81 ? 20.857 5.078 -10.482 1.00 77.94 81 ASN A C 1
ATOM 663 O O . ASN A 1 81 ? 20.506 5.729 -9.502 1.00 77.94 81 ASN A O 1
ATOM 667 N N . ASN A 1 82 ? 20.892 5.605 -11.709 1.00 84.88 82 ASN A N 1
ATOM 668 C CA . ASN A 1 82 ? 20.471 6.964 -12.018 1.00 84.88 82 ASN A CA 1
ATOM 669 C C . ASN A 1 82 ? 19.031 6.967 -12.544 1.00 84.88 82 ASN A C 1
ATOM 671 O O . ASN A 1 82 ? 18.798 6.942 -13.751 1.00 84.88 82 ASN A O 1
ATOM 675 N N . PHE A 1 83 ? 18.071 6.972 -11.622 1.00 89.25 83 PHE A N 1
ATOM 676 C CA . PHE A 1 83 ? 16.650 7.063 -11.938 1.00 89.25 83 PHE A CA 1
ATOM 677 C C . PHE A 1 83 ? 15.897 7.868 -10.881 1.00 89.25 83 PHE A C 1
ATOM 679 O O . PHE A 1 83 ? 16.361 8.071 -9.759 1.00 89.25 83 PHE A O 1
ATOM 686 N N . THR A 1 84 ? 14.701 8.319 -11.240 1.00 90.38 84 THR A N 1
ATOM 687 C CA . THR A 1 84 ? 13.730 8.876 -10.300 1.00 90.38 84 THR A CA 1
ATOM 688 C C . THR A 1 84 ? 12.393 8.206 -10.553 1.00 90.38 84 THR A C 1
ATOM 690 O O . THR A 1 84 ? 11.890 8.212 -11.673 1.00 90.38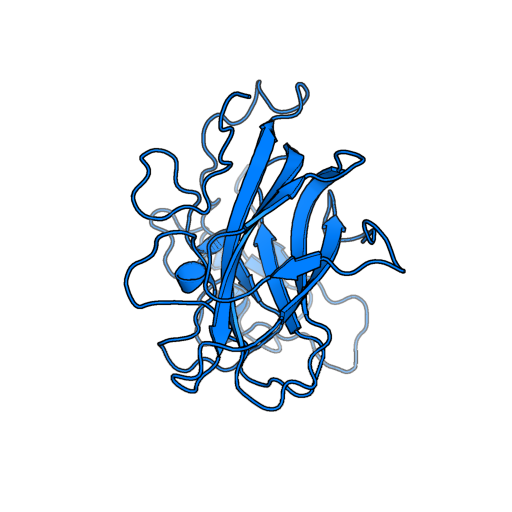 84 THR A O 1
ATOM 693 N N . MET A 1 85 ? 11.830 7.620 -9.506 1.00 91.56 85 MET A N 1
ATOM 694 C CA . MET A 1 85 ? 10.480 7.078 -9.498 1.00 91.56 85 MET A CA 1
ATOM 695 C C . MET A 1 85 ? 9.547 8.025 -8.761 1.00 91.56 85 MET A C 1
ATOM 697 O O . MET A 1 85 ? 9.974 8.851 -7.952 1.00 91.56 85 MET A O 1
ATOM 701 N N . GLU A 1 86 ? 8.255 7.881 -9.034 1.00 93.94 86 GLU A N 1
ATOM 702 C CA . GLU A 1 86 ? 7.226 8.744 -8.480 1.00 93.94 86 GLU A CA 1
ATOM 703 C C . GLU A 1 86 ? 6.062 7.922 -7.946 1.00 93.94 86 GLU A C 1
ATOM 705 O O . GLU A 1 86 ? 5.644 6.947 -8.566 1.00 93.94 86 GLU A O 1
ATOM 710 N N . PHE A 1 87 ? 5.497 8.335 -6.815 1.00 94.88 87 PHE A N 1
ATOM 711 C CA . PHE A 1 87 ? 4.278 7.724 -6.302 1.00 94.88 87 PHE A CA 1
ATOM 712 C C . PHE A 1 87 ? 3.282 8.750 -5.765 1.00 94.88 87 PHE A C 1
ATOM 714 O O . PHE A 1 87 ? 3.618 9.863 -5.363 1.00 94.88 87 PHE A O 1
ATOM 721 N N . SER A 1 88 ? 2.016 8.353 -5.743 1.00 96.19 88 SER A N 1
ATOM 722 C CA . SER A 1 88 ? 0.937 9.033 -5.031 1.00 96.19 88 SER A CA 1
ATOM 723 C C . SER A 1 88 ? 0.350 8.117 -3.967 1.00 96.19 88 SER A C 1
ATOM 725 O O . SER A 1 88 ? 0.525 6.900 -4.001 1.00 96.19 88 SER A O 1
ATOM 727 N N . ILE A 1 89 ? -0.370 8.715 -3.021 1.00 97.31 89 ILE A N 1
ATOM 728 C CA . ILE A 1 89 ? -1.058 7.989 -1.959 1.00 97.31 89 ILE A CA 1
ATOM 729 C C . ILE A 1 89 ? -2.562 8.151 -2.152 1.00 97.31 89 ILE A C 1
ATOM 731 O O . ILE A 1 89 ? -3.077 9.273 -2.208 1.00 97.31 89 ILE A O 1
ATOM 735 N N . SER A 1 90 ? -3.275 7.029 -2.207 1.00 97.12 90 SER A N 1
ATOM 736 C CA . SER A 1 90 ? -4.715 7.003 -1.941 1.00 97.12 90 SER A CA 1
ATOM 737 C C . SER A 1 90 ? -5.005 6.121 -0.744 1.00 97.12 90 SER A C 1
ATOM 739 O O . SER A 1 90 ? -4.283 5.160 -0.505 1.00 97.12 90 SER A O 1
ATOM 741 N N . TYR A 1 91 ? -6.061 6.424 -0.010 1.00 97.31 91 TYR A N 1
ATOM 742 C CA . TYR A 1 91 ? -6.355 5.759 1.246 1.00 97.31 91 TYR A CA 1
ATOM 743 C C . TYR A 1 91 ? -7.857 5.613 1.466 1.00 97.31 91 TYR A C 1
ATOM 745 O O . TYR A 1 91 ? -8.668 6.313 0.853 1.00 97.31 91 TYR A O 1
ATOM 753 N N . SER A 1 92 ? -8.210 4.675 2.334 1.00 95.69 92 SER A N 1
ATOM 754 C CA . SER A 1 92 ? -9.580 4.368 2.716 1.00 95.69 92 SER A CA 1
ATOM 755 C C . SER A 1 92 ? -9.635 3.932 4.177 1.00 95.69 92 SER A C 1
ATOM 757 O O . SER A 1 92 ? -8.692 3.347 4.707 1.00 95.69 92 SER A O 1
ATOM 759 N N . GLU A 1 93 ? -10.759 4.196 4.828 1.00 91.69 93 GLU A N 1
ATOM 760 C CA . GLU A 1 93 ? -11.065 3.702 6.176 1.00 91.69 93 GLU A CA 1
ATOM 761 C C . GLU A 1 93 ? -11.873 2.388 6.112 1.00 91.69 93 GLU A C 1
ATOM 763 O O . GLU A 1 93 ? -11.904 1.623 7.072 1.00 91.69 93 GLU A O 1
ATOM 768 N N . ASN A 1 94 ? -12.518 2.102 4.972 1.00 83.88 94 ASN A N 1
ATOM 769 C CA . ASN A 1 94 ? -13.580 1.094 4.869 1.00 83.88 94 ASN A CA 1
ATOM 770 C C . ASN A 1 94 ? -13.651 0.342 3.524 1.00 83.88 94 ASN A C 1
ATOM 772 O O . ASN A 1 94 ? -14.648 -0.329 3.276 1.00 83.88 94 ASN A O 1
ATOM 776 N N . TYR A 1 95 ? -12.655 0.474 2.643 1.00 85.25 95 TYR A N 1
ATOM 777 C CA . TYR A 1 95 ? -12.621 -0.045 1.260 1.00 85.25 95 TYR A CA 1
ATOM 778 C C . TYR A 1 95 ? -13.660 0.520 0.279 1.00 85.25 95 TYR A C 1
ATOM 780 O O . TYR A 1 95 ? -13.414 0.499 -0.927 1.00 85.25 95 TYR A O 1
ATOM 788 N N . ALA A 1 96 ? -14.786 1.046 0.762 1.00 83.62 96 ALA A N 1
ATOM 789 C CA . ALA A 1 96 ? -15.872 1.559 -0.068 1.00 83.62 96 ALA A CA 1
ATOM 790 C C . ALA A 1 96 ? -15.573 2.956 -0.626 1.00 83.62 96 ALA A C 1
ATOM 792 O O . ALA A 1 96 ? -15.823 3.236 -1.796 1.00 83.62 96 ALA A O 1
ATOM 793 N N . THR A 1 97 ? -15.014 3.837 0.204 1.00 91.75 97 THR A N 1
ATOM 794 C CA . THR A 1 97 ? -14.708 5.219 -0.184 1.00 91.75 97 THR A CA 1
ATOM 795 C C . THR A 1 97 ? -13.210 5.449 -0.208 1.00 91.75 97 THR A C 1
ATOM 797 O O . THR A 1 97 ? -12.525 5.169 0.777 1.00 91.75 97 THR A O 1
ATOM 800 N N . TRP A 1 98 ? -12.707 5.985 -1.318 1.00 95.25 98 TRP A N 1
ATOM 801 C CA . TRP A 1 98 ? -11.289 6.266 -1.515 1.00 95.25 98 TRP A CA 1
ATOM 802 C C . TRP A 1 98 ? -11.035 7.764 -1.587 1.00 95.25 98 TRP A C 1
ATOM 804 O O . TRP A 1 98 ? -11.715 8.493 -2.306 1.00 95.25 98 TRP A O 1
ATOM 814 N N . LYS A 1 99 ? -10.016 8.208 -0.856 1.00 97.00 99 LYS A N 1
ATOM 815 C CA . LYS A 1 99 ? -9.512 9.581 -0.865 1.00 97.00 99 LYS A CA 1
ATOM 816 C C . LYS A 1 99 ? -8.112 9.577 -1.471 1.00 97.00 99 LYS A C 1
ATOM 818 O O . LYS A 1 99 ? -7.340 8.639 -1.267 1.00 97.00 99 LYS A O 1
ATOM 823 N N . GLN A 1 100 ? -7.767 10.620 -2.213 1.00 96.50 100 GLN A N 1
ATOM 824 C CA . GLN A 1 100 ? -6.398 10.854 -2.669 1.00 96.50 100 GLN A CA 1
ATOM 825 C C . GLN A 1 100 ? -5.756 11.902 -1.763 1.00 96.50 100 GLN A C 1
ATOM 827 O O . GLN A 1 100 ? -6.357 12.946 -1.532 1.00 96.50 100 GLN A O 1
ATOM 832 N N . TYR A 1 101 ? -4.555 11.629 -1.244 1.00 95.88 101 TYR A N 1
ATOM 833 C CA . TYR A 1 101 ? -3.892 12.523 -0.287 1.00 95.88 101 TYR A CA 1
ATOM 834 C C . TYR A 1 101 ? -3.636 13.915 -0.878 1.00 95.88 101 TYR A C 1
ATOM 836 O O . TYR A 1 101 ? -3.959 14.930 -0.267 1.00 95.88 101 TYR A O 1
ATOM 844 N N . ASN A 1 102 ? -3.093 13.957 -2.095 1.00 93.19 102 ASN A N 1
ATOM 845 C CA . ASN A 1 102 ? -2.969 15.176 -2.879 1.00 93.19 102 ASN A CA 1
ATOM 846 C C . ASN A 1 102 ? -3.046 14.819 -4.376 1.00 93.19 102 ASN A C 1
ATOM 848 O O . ASN A 1 102 ? -2.131 14.165 -4.885 1.00 93.19 102 ASN A O 1
ATOM 852 N N . PRO A 1 103 ? -4.126 15.200 -5.087 1.00 89.00 103 PRO A N 1
ATOM 853 C CA . PRO A 1 103 ? -4.307 14.887 -6.506 1.00 89.00 103 PRO A CA 1
ATOM 854 C C . PRO A 1 103 ? -3.159 15.363 -7.401 1.00 89.00 103 PRO A C 1
ATOM 856 O O . PRO A 1 103 ? -2.741 14.647 -8.315 1.00 89.00 103 PRO A O 1
ATOM 859 N N . ASN A 1 104 ? -2.592 16.521 -7.060 1.00 89.50 104 ASN A N 1
ATOM 860 C CA . ASN A 1 104 ? -1.646 17.265 -7.887 1.00 89.50 104 ASN A CA 1
ATOM 861 C C . ASN A 1 104 ? -0.187 17.068 -7.462 1.00 89.50 104 ASN A C 1
ATOM 863 O O . ASN A 1 104 ? 0.695 17.752 -7.970 1.00 89.50 104 ASN A O 1
ATOM 867 N N . PHE A 1 105 ? 0.079 16.167 -6.513 1.00 90.06 105 PHE A N 1
ATOM 868 C CA . PHE A 1 105 ? 1.424 15.937 -6.002 1.00 90.06 105 PHE A CA 1
ATOM 869 C C . PHE A 1 105 ? 1.836 14.476 -6.147 1.00 90.06 105 PHE A C 1
ATOM 871 O O . PHE A 1 105 ? 1.023 13.552 -6.019 1.00 90.06 105 PHE A O 1
ATOM 878 N N . ARG A 1 106 ? 3.125 14.284 -6.415 1.00 94.00 106 ARG A N 1
ATOM 879 C CA . ARG A 1 106 ? 3.798 12.992 -6.449 1.00 94.00 106 ARG A CA 1
ATOM 880 C C . ARG A 1 106 ? 5.064 13.090 -5.608 1.00 94.00 106 ARG A C 1
ATOM 882 O O . ARG A 1 106 ? 5.801 14.068 -5.699 1.00 94.00 106 ARG A O 1
ATOM 889 N N . PHE A 1 107 ? 5.283 12.088 -4.774 1.00 95.69 107 PHE A N 1
ATOM 890 C CA . PHE A 1 107 ? 6.528 11.911 -4.041 1.00 95.69 107 PHE A CA 1
ATOM 891 C C . PHE A 1 107 ? 7.561 11.307 -4.983 1.00 95.69 107 PHE A C 1
ATOM 893 O O . PHE A 1 107 ? 7.216 10.416 -5.755 1.00 95.69 107 PHE A O 1
ATOM 900 N N . LYS A 1 108 ? 8.801 11.783 -4.911 1.00 95.19 108 LYS A N 1
ATOM 901 C CA . LYS A 1 108 ? 9.921 11.307 -5.729 1.00 95.19 108 LYS A CA 1
ATOM 902 C C . LYS A 1 108 ? 10.858 10.478 -4.873 1.00 95.19 108 LYS A C 1
ATOM 904 O O . LYS A 1 108 ? 11.040 10.841 -3.724 1.00 95.19 108 LYS A O 1
ATOM 909 N N . PHE A 1 109 ? 11.438 9.421 -5.424 1.00 94.31 109 PHE A N 1
ATOM 910 C CA . PHE A 1 109 ? 12.405 8.576 -4.721 1.00 94.31 109 PHE A CA 1
ATOM 911 C C . PHE A 1 109 ? 13.261 7.777 -5.711 1.00 94.31 109 PHE A C 1
ATOM 913 O O . PHE A 1 109 ? 12.967 7.737 -6.909 1.00 94.31 109 PHE A O 1
ATOM 920 N N . ASN A 1 110 ? 14.314 7.123 -5.220 1.00 92.75 110 ASN A N 1
ATOM 921 C CA . ASN A 1 110 ? 15.240 6.331 -6.034 1.00 92.75 110 ASN A CA 1
ATOM 922 C C . ASN A 1 110 ? 15.703 5.049 -5.304 1.00 92.75 110 ASN A C 1
ATOM 924 O O . ASN A 1 110 ? 14.938 4.445 -4.548 1.00 92.75 110 ASN A O 1
ATOM 928 N N . ASN A 1 111 ? 16.938 4.603 -5.553 1.00 91.69 111 ASN A N 1
ATOM 929 C CA . ASN A 1 111 ? 17.566 3.433 -4.929 1.00 91.69 111 ASN A CA 1
ATOM 930 C C . ASN A 1 111 ? 18.131 3.675 -3.514 1.00 91.69 111 ASN A C 1
ATOM 932 O O . ASN A 1 111 ? 18.814 2.810 -2.965 1.00 91.69 111 ASN A O 1
ATOM 936 N N . ILE A 1 112 ? 17.866 4.835 -2.920 1.00 93.19 112 ILE A N 1
ATOM 937 C CA . ILE A 1 112 ? 18.160 5.148 -1.524 1.00 93.19 112 ILE A CA 1
ATOM 938 C C . ILE A 1 112 ? 16.846 5.087 -0.741 1.00 93.19 112 ILE A C 1
ATOM 940 O O . ILE A 1 112 ? 15.765 5.348 -1.267 1.00 93.19 112 ILE A O 1
ATOM 944 N N . ILE A 1 113 ? 16.925 4.701 0.535 1.00 94.75 113 ILE A N 1
ATOM 945 C CA . ILE A 1 113 ? 15.760 4.744 1.420 1.00 94.75 113 ILE A CA 1
ATOM 946 C C . ILE A 1 113 ? 15.430 6.209 1.710 1.00 94.75 113 ILE A C 1
ATOM 948 O O . ILE A 1 113 ? 16.168 6.884 2.427 1.00 94.75 113 ILE A O 1
ATOM 952 N N . GLU A 1 114 ? 14.294 6.674 1.204 1.00 95.50 114 GLU A N 1
ATOM 953 C CA . GLU A 1 114 ? 13.795 8.028 1.425 1.00 95.50 114 GLU A CA 1
ATOM 954 C C . GLU A 1 114 ? 12.569 8.006 2.334 1.00 95.50 114 GLU A C 1
ATOM 956 O O . GLU A 1 114 ? 11.690 7.157 2.194 1.00 95.50 114 GLU A O 1
ATOM 961 N N . LYS A 1 115 ? 12.500 8.938 3.290 1.00 95.25 115 LYS A N 1
ATOM 962 C CA . LYS A 1 115 ? 11.338 9.121 4.170 1.00 95.25 115 LYS A CA 1
ATOM 963 C C . LYS A 1 115 ? 10.587 10.380 3.761 1.00 95.25 115 LYS A C 1
ATOM 965 O O . LYS A 1 115 ? 11.103 11.486 3.899 1.00 95.25 115 LYS A O 1
ATOM 970 N N . HIS A 1 116 ? 9.343 10.212 3.333 1.00 96.19 116 HIS A N 1
ATOM 971 C CA . HIS A 1 116 ? 8.448 11.309 2.994 1.00 96.19 116 HIS A CA 1
ATOM 972 C C . HIS A 1 116 ? 7.444 11.545 4.114 1.00 96.19 116 HIS A C 1
ATOM 974 O O . HIS A 1 116 ? 6.582 10.706 4.379 1.00 96.19 116 HIS A O 1
ATOM 980 N N . THR A 1 117 ? 7.540 12.707 4.754 1.00 94.56 117 THR A N 1
ATOM 981 C CA . THR A 1 117 ? 6.558 13.162 5.741 1.00 94.56 117 THR A CA 1
ATOM 982 C C . THR A 1 117 ? 5.341 13.751 5.038 1.00 94.56 117 THR A C 1
ATOM 984 O O . THR A 1 117 ? 5.461 14.553 4.111 1.00 94.56 117 THR A O 1
ATOM 987 N N . LEU A 1 118 ? 4.155 13.370 5.497 1.00 94.25 118 LEU A N 1
ATOM 988 C CA . LEU A 1 118 ? 2.899 13.953 5.061 1.00 94.25 118 LEU A CA 1
ATOM 989 C C . LEU A 1 118 ? 2.680 15.269 5.812 1.00 94.25 118 LEU A C 1
ATOM 991 O O . LEU A 1 118 ? 2.662 15.298 7.038 1.00 94.25 118 LEU A O 1
ATOM 995 N N . VAL A 1 119 ? 2.490 16.360 5.068 1.00 92.50 119 VAL A N 1
ATOM 996 C CA . VAL A 1 119 ? 2.107 17.678 5.611 1.00 92.50 119 VAL A CA 1
ATOM 997 C C . VAL A 1 119 ? 0.869 17.584 6.510 1.00 92.50 119 VAL A C 1
ATOM 999 O O . VAL A 1 119 ? 0.810 18.236 7.548 1.00 92.50 119 VAL A O 1
ATOM 1002 N N . LYS A 1 120 ? -0.120 16.775 6.117 1.00 91.69 120 LYS A N 1
ATOM 1003 C CA . LYS A 1 120 ? -1.271 16.424 6.951 1.00 91.69 120 LYS A CA 1
ATOM 1004 C C . LYS A 1 120 ? -1.275 14.918 7.151 1.00 91.69 120 LYS A C 1
ATOM 1006 O O . LYS A 1 120 ? -1.151 14.179 6.177 1.00 91.69 120 LYS A O 1
ATOM 1011 N N . SER A 1 121 ? -1.436 14.461 8.387 1.00 93.00 121 SER A N 1
ATOM 1012 C CA . SER A 1 121 ? -1.658 13.039 8.624 1.00 93.00 121 SER A CA 1
ATOM 1013 C C . SER A 1 121 ? -2.967 12.590 7.972 1.00 93.00 121 SER A C 1
ATOM 1015 O O . SER A 1 121 ? -3.907 13.372 7.802 1.00 93.00 121 SER A O 1
ATOM 1017 N N . ILE A 1 122 ? -3.019 11.319 7.591 1.00 94.75 122 ILE A N 1
ATOM 1018 C CA . ILE A 1 122 ? -4.228 10.678 7.074 1.00 94.75 122 ILE A CA 1
ATOM 1019 C C . ILE A 1 122 ? -4.717 9.645 8.081 1.00 94.75 122 ILE A C 1
ATOM 1021 O O . ILE A 1 122 ? -3.916 8.890 8.626 1.00 94.75 122 ILE A O 1
ATOM 1025 N N . GLU A 1 123 ? -6.026 9.608 8.319 1.00 93.69 123 GLU A N 1
ATOM 1026 C CA . GLU A 1 123 ? -6.666 8.479 8.993 1.00 93.69 123 GLU A CA 1
ATOM 1027 C C . GLU A 1 123 ? -7.011 7.427 7.943 1.00 93.69 123 GLU A C 1
ATOM 1029 O O . GLU A 1 123 ? -7.730 7.715 6.981 1.00 93.69 123 GLU A O 1
ATOM 1034 N N . ALA A 1 124 ? -6.453 6.228 8.083 1.00 93.88 124 ALA A N 1
ATOM 1035 C CA . ALA A 1 124 ? -6.665 5.162 7.119 1.00 93.88 124 ALA A CA 1
ATOM 1036 C C . ALA A 1 124 ? -6.584 3.784 7.769 1.00 93.88 124 ALA A C 1
ATOM 1038 O O . ALA A 1 124 ? -5.793 3.557 8.684 1.00 93.88 124 ALA A O 1
ATOM 1039 N N . ARG A 1 125 ? -7.362 2.852 7.218 1.00 91.56 125 ARG A N 1
ATOM 1040 C CA . ARG A 1 125 ? -7.179 1.408 7.392 1.00 91.56 125 ARG A CA 1
ATOM 1041 C C . ARG A 1 125 ? -6.497 0.789 6.182 1.00 91.56 125 ARG A C 1
ATOM 1043 O O . ARG A 1 125 ? -5.857 -0.241 6.299 1.00 91.56 125 ARG A O 1
ATOM 1050 N N . ILE A 1 126 ? -6.644 1.388 5.008 1.00 94.38 126 ILE A N 1
ATOM 1051 C CA . ILE A 1 126 ? -6.060 0.890 3.768 1.00 94.38 126 ILE A CA 1
ATOM 1052 C C . ILE A 1 126 ? -5.325 2.024 3.090 1.00 94.38 126 ILE A C 1
ATOM 1054 O O . ILE A 1 126 ? -5.861 3.125 2.952 1.00 94.38 126 ILE A O 1
ATOM 1058 N N . VAL A 1 127 ? -4.110 1.746 2.638 1.00 97.06 127 VAL A N 1
ATOM 1059 C CA . VAL A 1 127 ? -3.281 2.690 1.895 1.00 97.06 127 VAL A CA 1
ATOM 1060 C C . VAL A 1 127 ? -2.826 2.042 0.603 1.00 97.06 127 VAL A C 1
ATOM 1062 O O . VAL A 1 127 ? -2.399 0.899 0.597 1.00 97.06 127 VAL A O 1
ATOM 1065 N N . ARG A 1 128 ? -2.878 2.781 -0.499 1.00 96.62 128 ARG A N 1
ATOM 1066 C CA . ARG A 1 128 ? -2.275 2.393 -1.773 1.00 96.62 128 ARG A CA 1
ATOM 1067 C C . ARG A 1 128 ? -1.120 3.324 -2.083 1.00 96.62 128 ARG A C 1
ATOM 1069 O O . ARG A 1 128 ? -1.327 4.536 -2.191 1.00 96.62 128 ARG A O 1
ATOM 1076 N N . ILE A 1 129 ? 0.055 2.739 -2.282 1.00 96.12 129 ILE A N 1
ATOM 1077 C CA . ILE A 1 129 ? 1.195 3.393 -2.919 1.00 96.12 129 ILE A CA 1
ATOM 1078 C C . ILE A 1 129 ? 1.024 3.196 -4.421 1.00 96.12 129 ILE A C 1
ATOM 1080 O O . ILE A 1 129 ? 1.188 2.089 -4.931 1.00 96.12 129 ILE A O 1
ATOM 1084 N N . LYS A 1 130 ? 0.597 4.261 -5.098 1.00 93.44 130 LYS A N 1
ATOM 1085 C CA . LYS A 1 130 ? 0.214 4.264 -6.510 1.00 93.44 130 LYS A CA 1
ATOM 1086 C C . LYS A 1 130 ? 1.323 4.826 -7.374 1.00 93.44 130 LYS A C 1
ATOM 1088 O O . LYS A 1 130 ? 1.768 5.947 -7.135 1.00 93.44 130 LYS A O 1
ATOM 1093 N N . PHE A 1 131 ? 1.645 4.116 -8.435 1.00 89.44 131 PHE A N 1
ATOM 1094 C CA . PHE A 1 131 ? 2.572 4.557 -9.459 1.00 89.44 131 PHE A CA 1
ATOM 1095 C C . PHE A 1 131 ? 1.810 5.018 -10.696 1.00 89.44 131 PHE A C 1
ATOM 1097 O O . PHE A 1 131 ? 0.764 4.448 -11.008 1.00 89.44 131 PHE A O 1
ATOM 1104 N N . PRO A 1 132 ? 2.307 6.043 -11.402 1.00 85.75 132 PRO A N 1
ATOM 1105 C CA . PRO A 1 132 ? 1.691 6.506 -12.640 1.00 85.75 132 PRO A CA 1
ATOM 1106 C C . PRO A 1 132 ? 1.844 5.516 -13.809 1.00 85.75 132 PRO A C 1
ATOM 1108 O O . PRO A 1 132 ? 1.147 5.679 -14.806 1.00 85.75 132 PRO A O 1
ATOM 1111 N N . GLY A 1 133 ? 2.720 4.512 -13.691 1.00 81.12 133 GLY A N 1
ATOM 1112 C CA . GLY A 1 133 ? 3.112 3.658 -14.813 1.00 81.12 133 GLY A CA 1
ATOM 1113 C C . GLY A 1 133 ? 4.026 4.390 -15.794 1.00 81.12 133 GLY A C 1
ATOM 1114 O O . GLY A 1 133 ? 4.647 5.390 -15.429 1.00 81.12 133 GLY A O 1
ATOM 1115 N N . ASN A 1 134 ? 4.078 3.896 -17.031 1.00 79.19 134 ASN A N 1
ATOM 1116 C CA . ASN A 1 134 ? 4.881 4.417 -18.142 1.00 79.19 134 ASN A CA 1
ATOM 1117 C C . ASN A 1 134 ? 6.374 4.567 -17.820 1.00 79.19 134 ASN A C 1
ATOM 1119 O O . ASN A 1 134 ? 7.009 5.545 -18.211 1.00 79.19 134 ASN A O 1
ATOM 1123 N N . TYR A 1 135 ? 6.931 3.612 -17.081 1.00 78.69 135 TYR A N 1
ATOM 1124 C CA . TYR A 1 135 ? 8.377 3.543 -16.900 1.00 78.69 135 TYR A CA 1
ATOM 1125 C C . TYR A 1 135 ? 9.021 2.877 -18.118 1.00 78.69 135 TYR A C 1
ATOM 1127 O O . TYR A 1 135 ? 8.459 1.942 -18.679 1.00 78.69 135 TYR A O 1
ATOM 1135 N N . ASP A 1 136 ? 10.226 3.302 -18.496 1.00 80.75 136 ASP A N 1
ATOM 1136 C CA . ASP A 1 136 ? 11.002 2.622 -19.549 1.00 80.75 136 ASP A CA 1
ATOM 1137 C C . ASP A 1 136 ? 11.470 1.216 -19.114 1.00 80.75 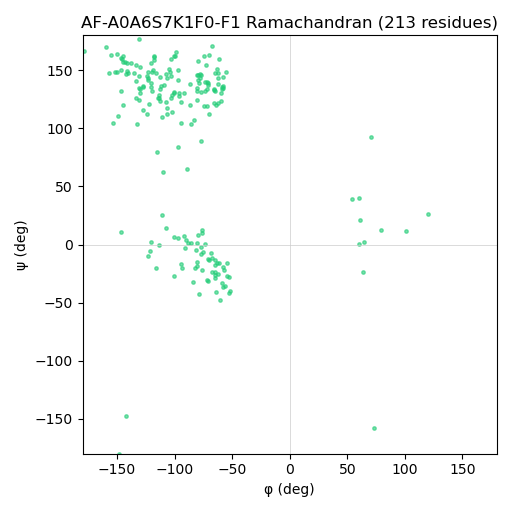136 ASP A C 1
ATOM 1139 O O . ASP A 1 136 ? 11.951 0.421 -19.921 1.00 80.75 136 ASP A O 1
ATOM 1143 N N . GLU A 1 137 ? 11.332 0.902 -17.823 1.00 84.62 137 GLU A N 1
ATOM 1144 C CA . GLU A 1 137 ? 11.815 -0.314 -17.181 1.00 84.62 137 GLU A CA 1
ATOM 1145 C C . GLU A 1 137 ? 10.887 -0.780 -16.054 1.00 84.62 137 GLU A C 1
ATOM 1147 O O . GLU A 1 137 ? 10.145 0.015 -15.475 1.00 84.62 137 GLU A O 1
ATOM 1152 N N . MET A 1 138 ? 10.992 -2.059 -15.670 1.00 86.69 138 MET A N 1
ATOM 1153 C CA . MET A 1 138 ? 10.181 -2.623 -14.590 1.00 86.69 138 MET A CA 1
ATOM 1154 C C . MET A 1 138 ? 10.535 -1.974 -13.237 1.00 86.69 138 MET A C 1
ATOM 1156 O O . MET A 1 138 ? 11.685 -2.080 -12.790 1.00 86.69 138 MET A O 1
ATOM 1160 N N . PRO A 1 139 ? 9.563 -1.353 -12.548 1.00 88.75 139 PRO A N 1
ATOM 1161 C CA . PRO A 1 139 ? 9.771 -0.722 -11.259 1.00 88.75 139 PRO A CA 1
ATOM 1162 C C . PRO A 1 139 ? 9.620 -1.718 -10.109 1.00 88.75 139 PRO A C 1
ATOM 1164 O O . PRO A 1 139 ? 8.684 -2.512 -10.048 1.00 88.75 139 PRO A O 1
ATOM 1167 N N . TYR A 1 140 ? 10.516 -1.613 -9.139 1.00 90.50 140 TYR A N 1
ATOM 1168 C CA . TYR A 1 140 ? 10.534 -2.403 -7.918 1.00 90.50 140 TYR A CA 1
ATOM 1169 C C . TYR A 1 140 ? 10.439 -1.472 -6.711 1.00 90.50 140 TYR A C 1
ATOM 1171 O O . TYR A 1 140 ? 11.137 -0.461 -6.647 1.00 90.50 140 TYR A O 1
ATOM 1179 N N . LEU A 1 141 ? 9.608 -1.811 -5.728 1.00 92.56 141 LEU A N 1
ATOM 1180 C CA . LEU A 1 141 ? 9.373 -0.993 -4.539 1.00 92.56 141 LEU A CA 1
ATOM 1181 C C . LEU A 1 141 ? 9.487 -1.820 -3.257 1.00 92.56 141 LEU A C 1
ATOM 1183 O O . LEU A 1 141 ? 9.063 -2.976 -3.171 1.00 92.56 141 LEU A O 1
ATOM 1187 N N . LYS A 1 142 ? 10.005 -1.151 -2.227 1.00 94.88 142 LYS A N 1
ATOM 1188 C CA . LYS A 1 142 ? 9.770 -1.452 -0.819 1.00 94.88 142 LYS A CA 1
ATOM 1189 C C . LYS A 1 142 ? 9.203 -0.248 -0.091 1.00 94.88 142 LYS A C 1
ATOM 1191 O O . LYS A 1 142 ? 9.582 0.880 -0.393 1.00 94.88 142 LYS A O 1
ATOM 1196 N N . VAL A 1 143 ? 8.381 -0.496 0.917 1.00 95.69 143 VAL A N 1
ATOM 1197 C CA . VAL A 1 143 ? 7.730 0.546 1.702 1.00 95.69 143 VAL A CA 1
ATOM 1198 C C . VAL A 1 143 ? 7.643 0.180 3.185 1.00 95.69 143 VAL A C 1
ATOM 1200 O O . VAL A 1 143 ? 7.505 -0.987 3.547 1.00 95.69 143 VAL A O 1
ATOM 1203 N N . GLU A 1 144 ? 7.726 1.204 4.032 1.00 95.25 144 GLU A N 1
ATOM 1204 C CA . GLU A 1 144 ? 7.277 1.217 5.423 1.00 95.25 144 GLU A CA 1
ATOM 1205 C C . GLU A 1 144 ? 6.357 2.419 5.644 1.00 95.25 144 GLU A C 1
ATOM 1207 O O . GLU A 1 144 ? 6.681 3.530 5.225 1.00 95.25 144 GLU A O 1
ATOM 1212 N N . LEU A 1 145 ? 5.231 2.221 6.329 1.00 95.19 145 LEU A N 1
ATOM 1213 C CA . LEU A 1 145 ? 4.372 3.320 6.770 1.00 95.19 145 LEU A CA 1
ATOM 1214 C C . LEU A 1 145 ? 4.683 3.681 8.220 1.00 95.19 145 LEU A C 1
ATOM 1216 O O . LEU A 1 145 ? 4.899 2.803 9.045 1.00 95.19 145 LEU A O 1
ATOM 1220 N N . HIS A 1 146 ? 4.649 4.974 8.526 1.00 93.06 146 HIS A N 1
ATOM 1221 C CA . HIS A 1 146 ? 4.889 5.498 9.868 1.00 93.06 146 HIS A CA 1
ATOM 1222 C C . HIS A 1 146 ? 3.613 6.139 10.397 1.00 93.06 146 HIS A C 1
ATOM 1224 O O . HIS A 1 146 ? 3.043 7.022 9.740 1.00 93.06 146 HIS A O 1
ATOM 1230 N N . GLY A 1 147 ? 3.172 5.721 11.577 1.00 90.38 147 GLY A N 1
ATOM 1231 C CA . GLY A 1 147 ? 1.921 6.194 12.146 1.00 90.38 147 GLY A CA 1
ATOM 1232 C C . GLY A 1 147 ? 1.602 5.620 13.515 1.00 90.38 147 GLY A C 1
ATOM 1233 O O . GLY A 1 147 ? 2.170 4.620 13.940 1.00 90.38 147 GLY A O 1
ATOM 1234 N N . VAL A 1 148 ? 0.628 6.251 14.161 1.00 86.69 148 VAL A N 1
ATOM 1235 C CA . VAL A 1 148 ? 0.086 5.851 15.464 1.00 86.69 148 VAL A CA 1
ATOM 1236 C C . VAL A 1 148 ? -1.277 5.193 15.276 1.00 86.69 148 VAL A C 1
ATOM 1238 O O . VAL A 1 148 ? -2.037 5.544 14.370 1.00 86.69 148 VAL A O 1
ATOM 1241 N N . ILE A 1 149 ? -1.625 4.280 16.173 1.00 82.56 149 ILE A N 1
ATOM 1242 C CA . ILE A 1 149 ? -2.994 3.777 16.317 1.00 82.56 149 ILE A CA 1
ATOM 1243 C C . ILE A 1 149 ? -3.929 4.936 16.713 1.00 82.56 149 ILE A C 1
ATOM 1245 O O . ILE A 1 149 ? -3.576 5.742 17.573 1.00 82.56 149 ILE A O 1
ATOM 1249 N N . THR A 1 150 ? -5.137 5.020 16.140 1.00 73.94 150 THR A N 1
ATOM 1250 C CA . THR A 1 150 ? -6.137 5.994 16.619 1.00 73.94 150 THR A CA 1
ATOM 1251 C C . THR A 1 150 ? -6.697 5.564 17.981 1.00 73.94 150 THR A C 1
ATOM 1253 O O . THR A 1 150 ? -6.969 4.381 18.195 1.00 73.94 150 THR A O 1
ATOM 1256 N N . GLU A 1 151 ? -6.918 6.497 18.916 1.00 64.44 151 GLU A N 1
ATOM 1257 C CA . GLU A 1 151 ? -7.381 6.182 20.286 1.00 64.44 151 GLU A CA 1
ATOM 1258 C C . GLU A 1 151 ? -8.670 5.343 20.334 1.00 64.44 151 GLU A C 1
ATOM 1260 O O . GLU A 1 151 ? -8.849 4.530 21.236 1.00 64.44 151 GLU A O 1
ATOM 1265 N N . LYS A 1 152 ? -9.527 5.446 19.309 1.00 56.31 152 LYS A N 1
ATOM 1266 C CA . LYS A 1 152 ? -10.740 4.623 19.156 1.00 56.31 152 LYS A CA 1
ATOM 1267 C C . LYS A 1 152 ? -10.462 3.120 18.994 1.00 56.31 152 LYS A C 1
ATOM 1269 O O . LYS A 1 152 ? -11.379 2.319 19.131 1.00 56.31 152 LYS A O 1
ATOM 1274 N N . SER A 1 153 ? -9.226 2.726 18.685 1.00 51.38 153 SER A N 1
ATOM 1275 C CA . SER A 1 153 ? -8.846 1.347 18.354 1.00 51.38 153 SER A CA 1
ATOM 1276 C C . SER A 1 153 ? -7.773 0.741 19.274 1.00 51.38 153 SER A C 1
ATOM 1278 O O . SER A 1 153 ? -7.509 -0.461 19.202 1.00 51.38 153 SER A O 1
ATOM 1280 N N . SER A 1 154 ? -7.206 1.521 20.202 1.00 53.69 154 SER A N 1
ATOM 1281 C CA . SER A 1 154 ? -6.179 1.055 21.154 1.00 53.69 154 SER A CA 1
ATOM 1282 C C . SER A 1 154 ? -6.704 0.042 22.185 1.00 53.69 154 SER A C 1
ATOM 1284 O O . SER A 1 154 ? -5.930 -0.764 22.706 1.00 53.69 154 SER A O 1
ATOM 1286 N N . ALA A 1 155 ? -8.017 0.045 22.448 1.00 54.47 155 ALA A N 1
ATOM 1287 C CA . ALA A 1 155 ? -8.666 -0.845 23.410 1.00 54.47 155 ALA A CA 1
ATOM 1288 C C . ALA A 1 155 ? -8.952 -2.263 22.875 1.00 54.47 155 ALA A C 1
ATOM 1290 O O . ALA A 1 155 ? -9.143 -3.170 23.681 1.00 54.47 155 ALA A O 1
ATOM 1291 N N . TYR A 1 156 ? -8.966 -2.481 21.551 1.00 53.59 156 TYR A N 1
ATOM 1292 C CA . TYR A 1 156 ? -9.564 -3.697 20.975 1.00 53.59 156 TYR A CA 1
ATOM 1293 C C . TYR A 1 156 ? -8.604 -4.632 20.229 1.00 53.59 156 TYR A C 1
ATOM 1295 O O . TYR A 1 156 ? -8.920 -5.811 20.106 1.00 53.59 156 TYR A O 1
ATOM 1303 N N . CYS A 1 157 ? -7.426 -4.187 19.776 1.00 51.12 157 CYS A N 1
ATOM 1304 C CA . CYS A 1 157 ? -6.461 -5.059 19.088 1.00 51.12 157 CYS A CA 1
ATOM 1305 C C . CYS A 1 157 ? -5.026 -4.542 19.265 1.00 51.12 157 CYS A C 1
ATOM 1307 O O . CYS A 1 157 ? -4.621 -3.588 18.616 1.00 51.12 157 CYS A O 1
ATOM 1309 N N . ARG A 1 158 ? -4.213 -5.174 20.124 1.00 54.22 158 ARG A N 1
ATOM 1310 C CA . ARG A 1 158 ? -2.761 -4.883 20.172 1.00 54.22 158 ARG A CA 1
ATOM 1311 C C . ARG A 1 158 ? -1.974 -5.627 19.097 1.00 54.22 158 ARG A C 1
ATOM 1313 O O . ARG A 1 158 ? -0.860 -5.229 18.772 1.00 54.22 158 ARG A O 1
ATOM 1320 N N . LYS A 1 159 ? -2.546 -6.704 18.556 1.00 53.81 159 LYS A N 1
ATOM 1321 C CA . LYS A 1 159 ? -2.040 -7.422 17.391 1.00 53.81 159 LYS A CA 1
ATOM 1322 C C . LYS A 1 159 ? -3.221 -7.967 16.600 1.00 53.81 159 LYS A C 1
ATOM 1324 O O . LYS A 1 159 ? -4.113 -8.570 17.192 1.00 53.81 159 LYS A O 1
ATOM 1329 N N . PRO A 1 160 ? -3.236 -7.767 15.289 1.00 55.88 160 PRO A N 1
ATOM 1330 C CA . PRO A 1 160 ? -4.286 -8.301 14.457 1.00 55.88 160 PRO A CA 1
ATOM 1331 C C . PRO A 1 160 ? -4.096 -9.781 14.210 1.00 55.88 160 PRO A C 1
ATOM 1333 O O . PRO A 1 160 ? -3.014 -10.222 13.825 1.00 55.88 160 PRO A O 1
ATOM 1336 N N . HIS A 1 161 ? -5.164 -10.534 14.412 1.00 62.34 161 HIS A N 1
ATOM 1337 C CA . HIS A 1 161 ? -5.196 -11.940 14.067 1.00 62.34 161 HIS A CA 1
ATOM 1338 C C . HIS A 1 161 ? -6.083 -12.107 12.827 1.00 62.34 161 HIS A C 1
ATOM 1340 O O . HIS A 1 161 ? -7.229 -11.647 12.850 1.00 62.34 161 HIS A O 1
ATOM 1346 N N . PRO A 1 162 ? -5.578 -12.684 11.720 1.00 70.62 162 PRO A N 1
ATOM 1347 C CA . PRO A 1 162 ? -6.420 -12.978 10.569 1.00 70.62 162 PRO A CA 1
ATOM 1348 C C . PRO A 1 162 ? -7.570 -13.891 11.006 1.00 70.62 162 PRO A C 1
ATOM 1350 O O . PRO A 1 162 ? -7.349 -14.874 11.703 1.00 70.62 162 PRO A O 1
ATOM 1353 N N . LEU A 1 163 ? -8.794 -13.590 10.570 1.00 78.88 163 LEU A N 1
ATOM 1354 C CA . LEU A 1 163 ? -9.987 -14.341 10.987 1.00 78.88 163 LEU A CA 1
ATOM 1355 C C . LEU A 1 163 ? -10.098 -15.738 10.356 1.00 78.88 163 LEU A C 1
ATOM 1357 O O . LEU A 1 163 ? -11.069 -16.428 10.615 1.00 78.88 163 LEU A O 1
ATOM 1361 N N . GLY A 1 164 ? -9.142 -16.150 9.515 1.00 85.38 164 GLY A N 1
ATOM 1362 C CA . GLY A 1 164 ? -9.113 -17.502 8.947 1.00 85.38 164 GLY A CA 1
ATOM 1363 C C . GLY A 1 164 ? -9.610 -17.643 7.503 1.00 85.38 164 GLY A C 1
ATOM 1364 O O . GLY A 1 164 ? -9.801 -18.760 7.029 1.00 85.38 164 GLY A O 1
ATOM 1365 N N . LEU A 1 165 ? -9.814 -16.542 6.770 1.00 87.06 165 LEU A N 1
ATOM 1366 C CA . LEU A 1 165 ? -10.288 -16.588 5.374 1.00 87.06 165 LEU A CA 1
ATOM 1367 C C . LEU A 1 165 ? -9.164 -16.773 4.329 1.00 87.06 165 LEU A C 1
ATOM 1369 O O . LEU A 1 165 ? -9.425 -16.799 3.130 1.00 87.06 165 LEU A O 1
ATOM 1373 N N . SER A 1 166 ? -7.906 -16.898 4.755 1.00 85.56 166 SER A N 1
ATOM 1374 C CA . SER A 1 166 ? -6.795 -17.284 3.872 1.00 85.56 166 SER A CA 1
ATOM 1375 C C . SER A 1 166 ? -6.825 -18.794 3.618 1.00 85.56 166 SER A C 1
ATOM 1377 O O . SER A 1 166 ? -7.185 -19.562 4.509 1.00 85.56 166 SER A O 1
ATOM 1379 N N . SER A 1 167 ? -6.421 -19.241 2.426 1.00 80.00 167 SER A N 1
ATOM 1380 C CA . SER A 1 167 ? -6.243 -20.668 2.112 1.00 80.00 167 SER A CA 1
ATOM 1381 C C . SER A 1 167 ? -5.126 -21.317 2.940 1.00 80.00 167 SER A C 1
ATOM 1383 O O . SER A 1 167 ? -5.077 -22.537 3.049 1.00 80.00 167 SER A O 1
ATOM 1385 N N . GLN A 1 168 ? -4.247 -20.504 3.533 1.00 78.94 168 GLN A N 1
ATOM 1386 C CA . GLN A 1 168 ? -3.127 -20.928 4.377 1.00 78.94 168 GLN A CA 1
ATOM 1387 C C . GLN A 1 168 ? -3.348 -20.624 5.867 1.00 78.94 168 GLN A C 1
ATOM 1389 O O . GLN A 1 168 ? -2.394 -20.622 6.640 1.00 78.94 168 GLN A O 1
ATOM 1394 N N . ALA A 1 169 ? -4.577 -20.304 6.281 1.00 77.69 169 ALA A N 1
ATOM 1395 C CA . ALA A 1 169 ? -4.862 -19.999 7.678 1.00 77.69 169 ALA A CA 1
ATOM 1396 C C . ALA A 1 169 ? -4.673 -21.228 8.584 1.00 77.69 169 ALA A C 1
ATOM 1398 O O . ALA A 1 169 ? -5.211 -22.295 8.301 1.00 77.69 169 ALA A O 1
ATOM 1399 N N . GLU A 1 170 ? -3.967 -21.047 9.704 1.00 69.31 170 GLU A N 1
ATOM 1400 C CA . GLU A 1 170 ? -3.788 -22.073 10.746 1.00 69.31 170 GLU A CA 1
ATOM 1401 C C . GLU A 1 170 ? -5.126 -22.452 11.407 1.00 69.31 170 GLU A C 1
ATOM 1403 O O . GLU A 1 170 ? -5.427 -23.629 11.599 1.00 69.31 170 GLU A O 1
ATOM 1408 N N . HIS A 1 171 ? -5.972 -21.451 11.667 1.00 76.06 171 HIS A N 1
ATOM 1409 C CA . HIS A 1 171 ? -7.356 -21.615 12.112 1.00 76.06 171 HIS A CA 1
ATOM 1410 C C . HIS A 1 171 ? -8.303 -21.080 11.037 1.00 76.06 171 HIS A C 1
ATOM 1412 O O . HIS A 1 171 ? -8.761 -19.940 11.086 1.00 76.06 171 HIS A O 1
ATOM 1418 N N . GLY A 1 172 ? -8.524 -21.890 10.002 1.00 82.06 172 GLY A N 1
ATOM 1419 C CA . GLY A 1 172 ? -9.368 -21.520 8.872 1.00 82.06 172 GLY A CA 1
ATOM 1420 C C . GLY A 1 172 ? -10.853 -21.468 9.231 1.00 82.06 172 GLY A C 1
ATOM 1421 O O . GLY A 1 172 ? -11.375 -22.368 9.885 1.00 82.06 172 GLY A O 1
ATOM 1422 N N . ILE A 1 173 ? -11.555 -20.455 8.722 1.00 89.12 173 ILE A N 1
ATOM 1423 C CA . ILE A 1 173 ? -13.025 -20.471 8.654 1.00 89.12 173 ILE A CA 1
ATOM 1424 C C . ILE A 1 173 ? -13.419 -21.692 7.816 1.00 89.12 173 ILE A C 1
ATOM 1426 O O . ILE A 1 173 ? -12.798 -21.868 6.771 1.00 89.12 173 ILE A O 1
ATOM 1430 N N . PRO A 1 174 ? -14.389 -22.537 8.199 1.00 90.38 174 PRO A N 1
ATOM 1431 C CA . PRO A 1 174 ? -14.812 -23.679 7.385 1.00 90.38 174 PRO A CA 1
ATOM 1432 C C . PRO A 1 174 ? -15.402 -23.256 6.031 1.00 90.38 174 PRO A C 1
ATOM 1434 O O . PRO A 1 174 ? -16.058 -22.225 5.930 1.00 90.38 174 PRO A O 1
ATOM 1437 N N . ASP A 1 175 ? -15.228 -24.062 4.977 1.00 90.19 175 ASP A N 1
ATOM 1438 C CA . ASP A 1 175 ? -15.814 -23.766 3.652 1.00 90.19 175 ASP A CA 1
ATOM 1439 C C . ASP A 1 175 ? -17.346 -23.648 3.697 1.00 90.19 175 ASP A C 1
ATOM 1441 O O . ASP A 1 175 ? -17.929 -22.843 2.977 1.00 90.19 175 ASP A O 1
ATOM 1445 N N . GLN A 1 176 ? -17.990 -24.416 4.579 1.00 90.38 176 GLN A N 1
ATOM 1446 C CA . GLN A 1 176 ? -19.443 -24.403 4.788 1.00 90.38 176 GLN A CA 1
ATOM 1447 C C . GLN A 1 176 ? -19.951 -23.062 5.338 1.00 90.38 176 GLN A C 1
ATOM 1449 O O . GLN A 1 176 ? -21.110 -22.717 5.131 1.00 90.38 176 GLN A O 1
ATOM 1454 N N . SER A 1 177 ? -19.079 -22.294 5.992 1.00 93.12 177 SER A N 1
ATOM 1455 C CA . SER A 1 177 ? -19.380 -20.957 6.501 1.00 93.12 177 SER A CA 1
ATOM 1456 C C . SER A 1 177 ? -19.286 -19.879 5.416 1.00 93.12 177 SER A C 1
ATOM 1458 O O . SER A 1 177 ? -19.592 -18.719 5.678 1.00 93.12 177 SER A O 1
ATOM 1460 N N . ILE A 1 178 ? -18.866 -20.225 4.192 1.00 92.62 178 ILE A N 1
ATOM 1461 C CA . ILE A 1 178 ? -18.748 -19.289 3.073 1.00 92.62 178 ILE A CA 1
ATOM 1462 C C . ILE A 1 178 ? -19.878 -19.548 2.076 1.00 92.62 178 ILE A C 1
ATOM 1464 O O . ILE A 1 178 ? -19.902 -20.557 1.366 1.00 92.62 178 ILE A O 1
ATOM 1468 N N . THR A 1 179 ? -20.796 -18.592 1.974 1.00 91.81 179 THR A N 1
ATOM 1469 C CA . THR A 1 179 ? -21.950 -18.645 1.068 1.00 91.81 179 THR A CA 1
ATOM 1470 C C . THR A 1 179 ? -21.897 -17.510 0.055 1.00 91.81 179 THR A C 1
ATOM 1472 O O . THR A 1 179 ? -21.218 -16.509 0.259 1.00 91.81 179 THR A O 1
ATOM 1475 N N . ALA A 1 180 ? -22.593 -17.648 -1.069 1.00 92.31 180 ALA A N 1
ATOM 1476 C CA . ALA A 1 180 ? -22.631 -16.610 -2.090 1.00 92.31 180 ALA A CA 1
ATOM 1477 C C . ALA A 1 180 ? -23.998 -16.538 -2.766 1.00 92.31 180 ALA A C 1
ATOM 1479 O O . ALA A 1 180 ? -24.735 -17.519 -2.840 1.00 92.31 180 ALA A O 1
ATOM 1480 N N . SER A 1 181 ? -24.280 -15.374 -3.343 1.00 88.88 181 SER A N 1
ATOM 1481 C CA . SER A 1 181 ? -25.427 -15.131 -4.230 1.00 88.88 181 SER A CA 1
ATOM 1482 C C . SER A 1 181 ? -25.489 -16.052 -5.454 1.00 88.88 181 SER A C 1
ATOM 1484 O O . SER A 1 181 ? -26.545 -16.200 -6.073 1.00 88.88 181 SER A O 1
ATOM 1486 N N . SER A 1 182 ? -24.353 -16.636 -5.841 1.00 84.00 182 SER A N 1
ATOM 1487 C CA . SER A 1 182 ? -24.213 -17.492 -7.011 1.00 84.00 182 SER A CA 1
ATOM 1488 C C . SER A 1 182 ? -23.096 -18.521 -6.834 1.00 84.00 182 SER A C 1
ATOM 1490 O O . SER A 1 182 ? -22.087 -18.284 -6.168 1.00 84.00 182 SER A O 1
ATOM 1492 N N . ILE A 1 183 ? -23.296 -19.677 -7.469 1.00 76.25 183 ILE A N 1
ATOM 1493 C CA . ILE A 1 183 ? -22.403 -20.845 -7.424 1.00 76.25 183 ILE A CA 1
ATOM 1494 C C . ILE A 1 183 ? -21.695 -21.092 -8.764 1.00 76.25 183 ILE A C 1
ATOM 1496 O O . ILE A 1 183 ? -21.307 -22.216 -9.068 1.00 76.25 183 ILE A O 1
ATOM 1500 N N . SER A 1 184 ? -21.517 -20.050 -9.586 1.00 72.75 184 SER A N 1
ATOM 1501 C CA . SER A 1 184 ? -20.735 -20.130 -10.835 1.00 72.75 184 SER A CA 1
ATOM 1502 C C . SER A 1 184 ? -19.289 -20.589 -10.607 1.00 72.75 184 SER A C 1
ATOM 1504 O O . SER A 1 184 ? -18.645 -21.086 -11.526 1.00 72.75 184 SER A O 1
ATOM 1506 N N . SER A 1 185 ? -18.803 -20.465 -9.374 1.00 78.44 185 SER A N 1
ATOM 1507 C CA . SER A 1 185 ? -17.540 -20.996 -8.864 1.00 78.44 185 SER A CA 1
ATOM 1508 C C . SER A 1 185 ? -17.732 -21.454 -7.416 1.00 78.44 185 SER A C 1
ATOM 1510 O O . SER A 1 185 ? -18.619 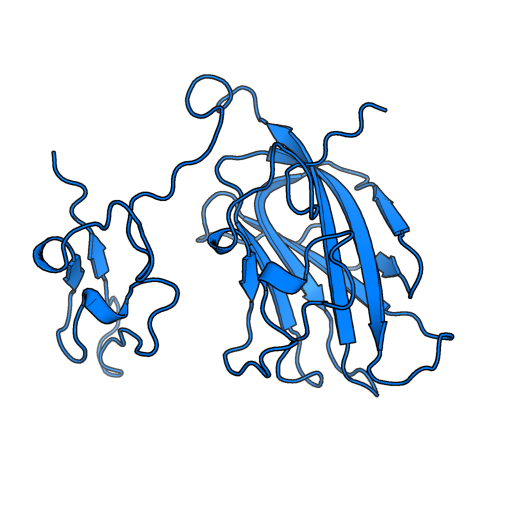-20.943 -6.728 1.00 78.44 185 SER A O 1
ATOM 1512 N N . GLN A 1 186 ? -16.887 -22.369 -6.927 1.00 86.25 186 GLN A N 1
ATOM 1513 C CA . GLN A 1 186 ? -16.904 -22.765 -5.514 1.00 86.25 186 GLN A CA 1
ATOM 1514 C C . GLN A 1 186 ? -16.653 -21.547 -4.615 1.00 86.25 186 GLN A 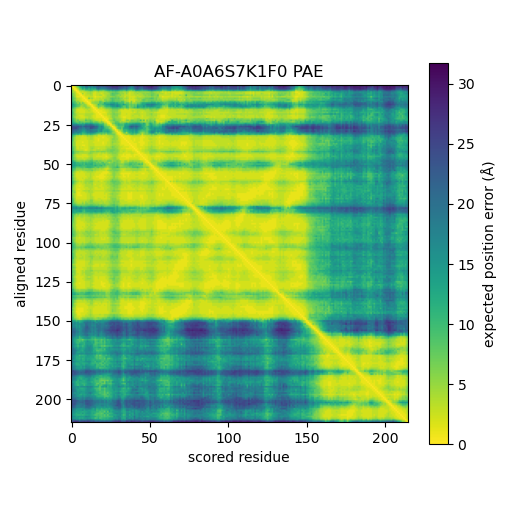C 1
ATOM 1516 O O . GLN A 1 186 ? -15.768 -20.736 -4.886 1.00 86.25 186 GLN A O 1
ATOM 1521 N N . THR A 1 187 ? -17.425 -21.412 -3.537 1.00 89.56 187 THR A N 1
ATOM 1522 C CA . THR A 1 187 ? -17.323 -20.279 -2.602 1.00 89.56 187 THR A CA 1
ATOM 1523 C C . THR A 1 187 ? -15.986 -20.255 -1.861 1.00 89.56 187 THR A C 1
ATOM 1525 O O . THR A 1 187 ? -15.449 -19.182 -1.594 1.00 89.56 187 THR A O 1
ATOM 1528 N N . SER A 1 188 ? -15.374 -21.421 -1.643 1.00 87.31 188 SER A N 1
ATOM 1529 C CA . SER A 1 188 ? -14.023 -21.565 -1.084 1.00 87.31 188 SER A CA 1
ATOM 1530 C C . SER A 1 188 ? -12.917 -20.929 -1.940 1.00 87.31 188 SER A C 1
ATOM 1532 O O . SER A 1 188 ? -11.816 -20.670 -1.448 1.00 87.31 188 SER A O 1
ATOM 1534 N N . TYR A 1 189 ? -13.192 -20.607 -3.210 1.00 90.88 189 TYR A N 1
ATOM 1535 C CA . TYR A 1 189 ? -12.256 -19.879 -4.075 1.00 90.88 189 TYR A CA 1
ATOM 1536 C C . TYR A 1 189 ? -12.174 -18.386 -3.753 1.00 90.88 189 TYR A C 1
ATOM 1538 O O . TYR A 1 189 ? -11.329 -17.684 -4.292 1.00 90.88 189 TYR A O 1
ATOM 1546 N N . ALA A 1 190 ? -13.012 -17.880 -2.851 1.00 88.50 190 ALA A N 1
ATOM 1547 C CA . ALA A 1 190 ? -12.881 -16.520 -2.344 1.00 88.50 190 ALA A CA 1
ATOM 1548 C C . ALA A 1 190 ? -11.823 -16.369 -1.241 1.00 88.50 190 ALA A C 1
ATOM 1550 O O . ALA A 1 190 ? -11.648 -15.279 -0.696 1.00 88.50 190 ALA A O 1
ATOM 1551 N N . ARG A 1 191 ? -11.124 -17.453 -0.888 1.00 89.62 191 ARG A N 1
ATOM 1552 C CA . ARG A 1 191 ? -10.035 -17.411 0.087 1.00 89.62 191 ARG A CA 1
ATOM 1553 C C . ARG A 1 191 ? -8.816 -16.689 -0.475 1.00 89.62 191 ARG A C 1
ATOM 1555 O O . ARG A 1 191 ? -8.387 -16.948 -1.599 1.00 89.62 191 ARG A O 1
ATOM 1562 N N . LEU A 1 192 ? -8.204 -15.839 0.345 1.00 82.38 192 LEU A N 1
ATOM 1563 C CA . LEU A 1 192 ? -6.948 -15.179 -0.012 1.00 82.38 192 LEU A CA 1
ATOM 1564 C C . LEU A 1 192 ? -5.839 -16.230 -0.222 1.00 82.38 192 LEU A C 1
ATOM 1566 O O . LEU A 1 192 ? -5.806 -17.230 0.492 1.00 82.38 192 LEU A O 1
ATOM 1570 N N . ARG A 1 193 ? -4.937 -16.010 -1.193 1.00 73.81 193 ARG A N 1
ATOM 1571 C CA . ARG A 1 193 ? -3.867 -16.952 -1.610 1.00 73.81 193 ARG A CA 1
ATOM 1572 C C . ARG A 1 193 ? -4.378 -18.307 -2.132 1.00 73.81 193 ARG A C 1
ATOM 1574 O O . ARG A 1 193 ? -3.639 -19.291 -2.132 1.00 73.81 193 ARG A O 1
ATOM 1581 N N . ASN A 1 194 ? -5.631 -18.392 -2.575 1.00 79.06 194 ASN A N 1
ATOM 1582 C CA . ASN A 1 194 ? -6.111 -19.530 -3.356 1.00 79.06 194 ASN A CA 1
ATOM 1583 C C . ASN A 1 194 ? -5.617 -19.408 -4.814 1.00 79.06 194 ASN A C 1
ATOM 1585 O O . ASN A 1 194 ? -5.483 -18.304 -5.335 1.00 79.06 194 ASN A O 1
ATOM 1589 N N . SER A 1 195 ? -5.321 -20.533 -5.472 1.00 79.62 195 SER A N 1
ATOM 1590 C CA . SER A 1 195 ? -4.961 -20.569 -6.900 1.00 79.62 195 SER A CA 1
ATOM 1591 C C . SER A 1 195 ? -6.171 -20.422 -7.829 1.00 79.62 195 SER A C 1
ATOM 1593 O O . SER A 1 195 ? -6.017 -20.305 -9.043 1.00 79.62 195 SER A O 1
ATOM 1595 N N . ARG A 1 196 ? -7.381 -20.456 -7.264 1.00 84.88 196 ARG A N 1
ATOM 1596 C CA . ARG A 1 196 ? -8.657 -20.242 -7.945 1.00 84.88 196 ARG A CA 1
ATOM 1597 C C . ARG A 1 196 ? -9.385 -19.062 -7.309 1.00 84.88 196 ARG A C 1
ATOM 1599 O O . ARG A 1 196 ? -9.165 -18.767 -6.139 1.00 84.88 196 ARG A O 1
ATOM 1606 N N . PHE A 1 197 ? -10.282 -18.439 -8.070 1.00 86.25 197 PHE A N 1
ATOM 1607 C CA . PHE A 1 197 ? -11.026 -17.246 -7.657 1.00 86.25 197 PHE A CA 1
ATOM 1608 C C . PHE A 1 197 ? -12.531 -17.506 -7.654 1.00 86.25 197 PHE A C 1
ATOM 1610 O O . PHE A 1 197 ? -13.034 -18.290 -8.465 1.00 86.25 197 PHE A O 1
ATOM 1617 N N . TRP A 1 198 ? -13.255 -16.839 -6.753 1.00 89.88 198 TRP A N 1
ATOM 1618 C CA . TRP A 1 198 ? -14.708 -16.765 -6.859 1.00 89.88 198 TRP A CA 1
ATOM 1619 C C . TRP A 1 198 ? -15.099 -15.679 -7.867 1.00 89.88 198 TRP A C 1
ATOM 1621 O O . TRP A 1 198 ? -14.593 -14.558 -7.819 1.00 89.88 198 TRP A O 1
ATOM 1631 N N . CYS A 1 199 ? -16.010 -16.009 -8.778 1.00 85.19 199 CYS A N 1
ATOM 1632 C CA . CYS A 1 199 ? -16.521 -15.092 -9.787 1.00 85.19 199 CYS A CA 1
ATOM 1633 C C . CYS A 1 199 ? -18.045 -15.179 -9.845 1.00 85.19 199 CYS A C 1
ATOM 1635 O O . CYS A 1 199 ? -18.601 -16.256 -10.072 1.00 85.19 199 CYS A O 1
ATOM 1637 N N . GLY A 1 200 ? -18.718 -14.036 -9.710 1.00 83.44 200 GLY A N 1
ATOM 1638 C CA . GLY A 1 200 ? -20.149 -13.928 -9.983 1.00 83.44 200 GLY A CA 1
ATOM 1639 C C . GLY A 1 200 ? -20.462 -13.984 -11.491 1.00 83.44 200 GLY A C 1
ATOM 1640 O O . GLY A 1 200 ? -19.617 -13.631 -12.319 1.00 83.44 200 GLY A O 1
ATOM 1641 N N . PRO A 1 201 ? -21.672 -14.410 -11.891 1.00 81.75 201 PRO A N 1
ATOM 1642 C CA . PRO A 1 201 ? -22.095 -14.438 -13.284 1.00 81.75 201 PRO A CA 1
ATOM 1643 C C . PRO A 1 201 ? -22.187 -13.020 -13.864 1.00 81.75 201 PRO A C 1
ATOM 1645 O O . PRO A 1 201 ? -22.837 -12.145 -13.294 1.00 81.75 201 PRO A O 1
ATOM 1648 N N . ARG A 1 202 ? -21.598 -12.818 -15.054 1.00 77.94 202 ARG A N 1
ATOM 1649 C CA . ARG A 1 202 ? -21.527 -11.516 -15.758 1.00 77.94 202 ARG A CA 1
ATOM 1650 C C . ARG A 1 202 ? -22.877 -10.813 -15.938 1.00 77.94 202 ARG A C 1
ATOM 1652 O O . ARG A 1 202 ? -22.918 -9.596 -16.052 1.00 77.94 202 ARG A O 1
ATOM 1659 N N . SER A 1 203 ? -23.969 -11.569 -16.006 1.00 79.69 203 SER A N 1
ATOM 1660 C CA . SER A 1 203 ? -25.301 -11.065 -16.343 1.00 79.69 203 SER A CA 1
ATOM 1661 C C . SER A 1 203 ? -26.121 -10.578 -15.146 1.00 79.69 203 SER A C 1
ATOM 1663 O O . SER A 1 203 ? -27.282 -10.215 -15.330 1.00 79.69 203 SER A O 1
ATOM 1665 N N . ARG A 1 204 ? -25.581 -10.611 -13.919 1.00 78.69 204 ARG A N 1
ATOM 1666 C CA . ARG A 1 204 ? -26.331 -10.238 -12.711 1.00 78.69 204 ARG A CA 1
ATOM 1667 C C . ARG A 1 204 ? -25.574 -9.184 -11.898 1.00 78.69 204 ARG A C 1
ATOM 1669 O O . ARG A 1 204 ? -24.507 -9.500 -11.375 1.00 78.69 204 ARG A O 1
ATOM 1676 N N . PRO A 1 205 ? -26.111 -7.959 -11.736 1.00 77.81 205 PRO A N 1
ATOM 1677 C CA . PRO A 1 205 ? -25.563 -7.007 -10.775 1.00 77.81 205 PRO A CA 1
ATOM 1678 C C . PRO A 1 205 ? -25.784 -7.503 -9.332 1.00 77.81 205 PRO A C 1
ATOM 1680 O O . PRO A 1 205 ? -26.508 -8.474 -9.099 1.00 77.81 205 PRO A O 1
ATOM 1683 N N . ASN A 1 206 ? -25.164 -6.833 -8.357 1.00 83.19 206 ASN A N 1
ATOM 1684 C CA . ASN A 1 206 ? -25.355 -7.074 -6.917 1.00 83.19 206 ASN A CA 1
ATOM 1685 C C . ASN A 1 206 ? -25.001 -8.498 -6.447 1.00 83.19 206 ASN A C 1
ATOM 1687 O O . ASN A 1 206 ? -25.702 -9.089 -5.625 1.00 83.19 206 ASN A O 1
ATOM 1691 N N . GLN A 1 207 ? -23.913 -9.059 -6.979 1.00 89.31 207 GLN A N 1
ATOM 1692 C CA . GLN A 1 207 ? -23.375 -10.322 -6.479 1.00 89.31 207 GLN A CA 1
ATOM 1693 C C . GLN A 1 207 ? -22.693 -10.110 -5.126 1.00 89.31 207 GLN A C 1
ATOM 1695 O O . GLN A 1 207 ? -21.996 -9.119 -4.918 1.00 89.31 207 GLN A O 1
ATOM 1700 N N . TRP A 1 208 ? -22.889 -11.056 -4.217 1.00 88.62 208 TRP A N 1
ATOM 1701 C CA . TRP A 1 208 ? -22.315 -11.035 -2.879 1.00 88.62 208 TRP A CA 1
ATOM 1702 C C . TRP A 1 208 ? -21.702 -12.382 -2.509 1.00 88.62 208 TRP A C 1
ATOM 1704 O O . TRP A 1 208 ? -22.132 -13.434 -3.001 1.00 88.62 208 TRP A O 1
ATOM 1714 N N . ILE A 1 209 ? -20.734 -12.304 -1.598 1.00 91.19 209 ILE A N 1
ATOM 1715 C CA . ILE A 1 209 ? -20.228 -13.407 -0.794 1.00 91.19 209 ILE A CA 1
ATOM 1716 C C . ILE A 1 209 ? -20.437 -13.060 0.680 1.00 91.19 209 ILE A C 1
ATOM 1718 O O . ILE A 1 209 ? -20.265 -11.909 1.078 1.00 91.19 209 ILE A O 1
ATOM 1722 N N . SER A 1 210 ? -20.859 -14.039 1.464 1.00 90.94 210 SER A N 1
ATOM 1723 C CA . SER A 1 210 ? -21.096 -13.919 2.893 1.00 90.94 210 SER A CA 1
ATOM 1724 C C . SER A 1 210 ? -20.245 -14.945 3.620 1.00 90.94 210 SER A C 1
ATOM 1726 O O . SER A 1 210 ? -20.065 -16.070 3.151 1.00 90.94 210 SER A O 1
ATOM 1728 N N . VAL A 1 211 ? -19.711 -14.532 4.760 1.00 92.38 211 VAL A N 1
ATOM 1729 C CA . VAL A 1 211 ? -18.876 -15.357 5.621 1.00 92.38 211 VAL A CA 1
ATOM 1730 C C . VAL A 1 211 ? -19.523 -15.361 6.995 1.00 92.38 211 VAL A C 1
ATOM 1732 O O . VAL A 1 211 ? -19.575 -14.326 7.657 1.00 92.38 211 VAL A O 1
ATOM 1735 N N . ASP A 1 212 ? -20.028 -16.519 7.400 1.00 90.56 212 ASP A N 1
ATOM 1736 C CA . ASP A 1 212 ? -20.477 -16.760 8.763 1.00 90.56 212 ASP A CA 1
ATOM 1737 C C . ASP A 1 212 ? -19.249 -16.919 9.666 1.00 90.56 212 ASP A C 1
ATOM 1739 O O . ASP A 1 212 ? -18.402 -17.787 9.448 1.00 90.56 212 ASP A O 1
ATOM 1743 N N . LEU A 1 213 ? -19.124 -16.039 10.656 1.00 86.94 213 LEU A N 1
ATOM 1744 C CA . LEU A 1 213 ? -18.005 -16.047 11.595 1.00 86.94 213 LEU A CA 1
ATOM 1745 C C . LEU A 1 213 ? -18.275 -16.911 12.834 1.00 86.94 213 LEU A C 1
ATOM 1747 O O . LEU A 1 213 ? -17.410 -16.965 13.704 1.00 86.94 213 LEU A O 1
ATOM 1751 N N . GLY A 1 214 ? -19.420 -17.600 12.898 1.00 72.12 214 GLY A N 1
ATOM 1752 C CA . GLY A 1 214 ? -19.801 -18.442 14.026 1.00 72.12 214 GLY A CA 1
ATOM 1753 C C . GLY A 1 214 ? -20.136 -17.597 15.251 1.00 72.12 214 GLY A C 1
ATOM 1754 O O . GLY A 1 214 ? -19.257 -17.251 16.040 1.00 72.12 214 GLY A O 1
ATOM 1755 N N . HIS A 1 215 ? -21.414 -17.263 15.401 1.00 51.78 215 HIS A N 1
ATOM 1756 C CA . HIS A 1 215 ? -21.972 -16.804 16.672 1.00 51.78 215 HIS A CA 1
ATOM 1757 C C . HIS A 1 215 ? -22.629 -17.966 17.413 1.00 51.78 215 HIS A C 1
ATOM 1759 O O . HIS A 1 215 ? -23.296 -18.785 16.741 1.00 51.78 215 HIS A O 1
#

Foldseek 3Di:
DPFQWLALAPPDPAHADLVQKDKPADDDDPQARRNQQRPPRPPGFHFHPAQAAKMWIKGAAQAKWFWFKKKKAKDFPDPDQPDKFWWWKWFARPVPDIDTLDPPDIDIDTRDTDMGTRPGTDTHRMMITMGRGPDPTTMTMHMIIGTDHDPVPPPPCPDDDPLALAPPRPDHQDQVQKDWPDPPDRSNQCRHPRPHHDDDDPVDPPIDIGGRSDD

Solvent-accessible surface area (backbone atoms only — not comparable to full-atom values): 12319 Å² total; per-residue (Å²): 130,83,85,39,68,65,17,40,41,48,94,53,96,67,46,58,62,60,86,28,32,41,56,76,57,92,58,73,60,90,61,26,42,44,64,26,20,21,25,82,37,79,102,40,29,14,32,66,67,64,38,68,51,69,41,35,48,32,41,50,50,86,51,54,23,40,36,39,34,39,35,38,32,37,43,51,72,61,92,68,79,87,63,78,47,56,36,37,51,36,35,16,72,72,83,80,57,80,47,62,78,50,90,91,51,65,51,77,45,28,76,50,83,42,74,47,72,44,95,63,63,44,77,25,17,33,39,29,51,30,33,75,37,65,51,100,50,54,56,29,36,21,35,29,46,27,36,46,76,34,80,94,45,66,87,78,54,94,67,83,73,82,83,10,60,38,68,81,38,92,65,49,57,58,59,88,36,36,46,54,77,57,75,80,29,61,51,65,24,62,22,47,90,44,9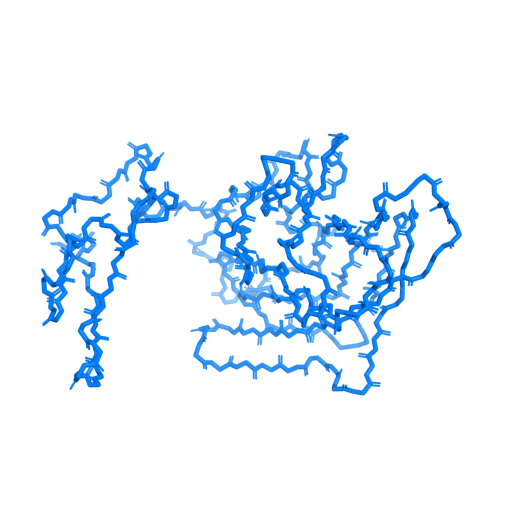8,49,66,54,51,71,60,92,90,52,83,91,69,50,75,46,72,62,81,76,135

Sequence (215 aa):
LVNEDIGFQYGKSATLPDESLTTSSDQFDQAGYPHNGRLYKPWKFWSPSYYDEPFYLELILVQNYYIFAASVHGRLSTSNNNFTMEFSISYSENYATWKQYNPNFRFKFNNIIEKHTLVKSIEARIVRIKFPGNYDEMPYLKVELHGVITEKSSAYCRKPHPLGLSSQAEHGIPDQSITASSISSQTSYARLRNSRFWCGPRSRPNQWISVDLGH